Protein AF-A0A812YLJ7-F1 (afdb_monomer_lite)

Sequence (323 aa):
MSAVNSQICSRCNGQGHPAAQCPKMPFYKTCEYCKVVGHGVKACPVLQRKALEKISKQKEAEKKAASDAWSESGTSTTASSWTSRKSERAWWQPRGGGKKGKSRTAWSEWHPEHWVLSEDEEREARKLEKKLREIAALEQWVEQGKQLDSLQLQKVDRRSEIESHEVLRKVFYKTCEYCKVVGHGVKACPVLQRKALEKVSKQKEAEKKAASDAWSESGTSTTASSWTSRKSERGGRKGKSRTAWSEWHPEHWVLSEDEEREARKLEKKLREIAGLEQLVKQGKHLDSLQLQKVDRRSEIESHQVLRKVRLGYQRIALPAAPQ

Radius of gyration: 35.97 Å; chains: 1; bounding box: 108×89×90 Å

Structure (mmCIF, N/CA/C/O backbone):
data_AF-A0A812YLJ7-F1
#
_entry.id   AF-A0A812YLJ7-F1
#
loop_
_atom_site.group_PDB
_atom_site.id
_atom_site.type_symbol
_atom_site.label_atom_id
_atom_site.label_alt_id
_atom_site.label_comp_id
_atom_site.label_asym_id
_atom_site.label_entity_id
_atom_site.label_seq_id
_atom_site.pdbx_PDB_ins_code
_atom_site.Cartn_x
_atom_site.Cartn_y
_atom_site.Cartn_z
_atom_site.occupancy
_atom_site.B_iso_or_equiv
_atom_site.auth_seq_id
_atom_site.auth_comp_id
_atom_site.auth_asym_id
_atom_site.auth_atom_id
_atom_site.pdbx_PDB_model_num
ATOM 1 N N . MET A 1 1 ? 71.160 -20.153 -28.254 1.00 42.06 1 MET A N 1
ATOM 2 C CA . MET A 1 1 ? 70.290 -20.812 -27.257 1.00 42.06 1 MET A CA 1
ATOM 3 C C . MET A 1 1 ? 69.742 -19.731 -26.339 1.00 42.06 1 MET A C 1
ATOM 5 O O . MET A 1 1 ? 70.470 -19.249 -25.483 1.00 42.06 1 MET A O 1
ATOM 9 N N . SER A 1 2 ? 68.523 -19.255 -26.593 1.00 52.81 2 SER A N 1
ATOM 10 C CA . SER A 1 2 ? 67.922 -18.164 -25.817 1.00 52.81 2 SER A CA 1
ATOM 11 C C . SER A 1 2 ? 67.311 -18.731 -24.539 1.00 52.81 2 SER A C 1
ATOM 13 O O . SER A 1 2 ? 66.399 -19.551 -24.608 1.00 52.81 2 SER A O 1
ATOM 15 N N . ALA A 1 3 ? 67.836 -18.325 -23.383 1.00 52.78 3 ALA A N 1
ATOM 16 C CA . ALA A 1 3 ? 67.301 -18.695 -22.079 1.00 52.78 3 ALA A CA 1
ATOM 17 C C . ALA A 1 3 ? 65.872 -18.146 -21.943 1.00 52.78 3 ALA A C 1
ATOM 19 O O . ALA A 1 3 ? 65.665 -16.942 -21.782 1.00 52.78 3 ALA A O 1
ATOM 20 N N . VAL A 1 4 ? 64.878 -19.028 -22.048 1.00 60.50 4 VAL A N 1
ATOM 21 C CA . VAL A 1 4 ? 63.471 -18.687 -21.822 1.00 60.50 4 VAL A CA 1
ATOM 22 C C . VAL A 1 4 ? 63.298 -18.494 -20.320 1.00 60.50 4 VAL A C 1
ATOM 24 O O . VAL A 1 4 ? 63.116 -19.447 -19.564 1.00 60.50 4 VAL A O 1
ATOM 27 N N . ASN A 1 5 ? 63.439 -17.244 -19.883 1.00 69.75 5 ASN A N 1
ATOM 28 C CA . ASN A 1 5 ? 63.305 -16.840 -18.493 1.00 69.75 5 ASN A CA 1
ATOM 29 C C . ASN A 1 5 ? 61.837 -17.018 -18.073 1.00 69.75 5 ASN A C 1
ATOM 31 O O . ASN A 1 5 ? 61.001 -16.133 -18.255 1.00 69.75 5 ASN A O 1
ATOM 35 N N . SER A 1 6 ? 61.513 -18.214 -17.586 1.00 72.19 6 SER A N 1
ATOM 36 C CA . SER A 1 6 ? 60.174 -18.598 -17.146 1.00 72.19 6 SER A CA 1
ATOM 37 C C . SER A 1 6 ? 59.865 -17.908 -15.820 1.00 72.19 6 SER A C 1
ATOM 39 O O . SER A 1 6 ? 59.981 -18.504 -14.751 1.00 72.19 6 SER A O 1
ATOM 41 N N . GLN A 1 7 ? 59.506 -16.623 -15.873 1.00 84.06 7 GLN A N 1
ATOM 42 C CA . GLN A 1 7 ? 59.050 -15.903 -14.690 1.00 84.06 7 GLN A CA 1
ATOM 43 C C . GLN A 1 7 ? 57.701 -16.476 -14.243 1.00 84.06 7 GLN A C 1
ATOM 45 O O . GLN A 1 7 ? 56.662 -16.264 -14.871 1.00 84.06 7 GLN A O 1
ATOM 50 N N . ILE A 1 8 ? 57.742 -17.232 -13.150 1.00 91.75 8 ILE A N 1
ATOM 51 C CA . ILE A 1 8 ? 56.564 -17.681 -12.416 1.00 91.75 8 ILE A CA 1
ATOM 52 C C . ILE A 1 8 ? 56.084 -16.501 -11.563 1.00 91.75 8 ILE A C 1
ATOM 54 O O . ILE A 1 8 ? 56.858 -15.889 -10.826 1.00 91.75 8 ILE A O 1
ATOM 58 N N . CYS A 1 9 ? 54.799 -16.168 -11.652 1.00 90.88 9 CYS A N 1
ATOM 59 C CA . CYS A 1 9 ? 54.183 -15.143 -10.823 1.00 90.88 9 CYS A CA 1
ATOM 60 C C . CYS A 1 9 ? 54.176 -15.592 -9.357 1.00 90.88 9 CYS A C 1
ATOM 62 O O . CYS A 1 9 ? 53.451 -16.513 -8.994 1.00 90.88 9 CYS A O 1
ATOM 64 N N . SER A 1 10 ? 54.907 -14.896 -8.487 1.00 88.94 10 SER A N 1
ATOM 65 C CA . SER A 1 10 ? 54.989 -15.210 -7.051 1.00 88.94 10 SER A CA 1
ATOM 66 C C . SER A 1 10 ? 53.667 -15.081 -6.280 1.00 88.94 10 SER A C 1
ATOM 68 O O . SER A 1 10 ? 53.589 -15.510 -5.135 1.00 88.94 10 SER A O 1
ATOM 70 N N . ARG A 1 11 ? 52.622 -14.482 -6.873 1.00 87.62 11 ARG A N 1
ATOM 71 C CA . ARG A 1 11 ? 51.309 -14.324 -6.220 1.00 87.62 11 ARG A CA 1
ATOM 72 C C . ARG A 1 11 ? 50.359 -15.479 -6.513 1.00 87.62 11 ARG A C 1
ATOM 74 O O . ARG A 1 11 ? 49.631 -15.892 -5.623 1.00 87.62 11 ARG A O 1
ATOM 81 N N . CYS A 1 12 ? 50.307 -15.961 -7.752 1.00 91.75 12 CYS A N 1
ATOM 82 C CA . CYS A 1 12 ? 49.347 -16.994 -8.163 1.00 91.75 12 CYS A CA 1
ATOM 83 C C . CYS A 1 12 ? 50.004 -18.293 -8.643 1.00 91.75 12 CYS A C 1
ATOM 85 O O . CYS A 1 12 ? 49.287 -19.209 -9.040 1.00 91.75 12 CYS A O 1
ATOM 87 N N . ASN A 1 13 ? 51.338 -18.343 -8.655 1.00 91.81 13 ASN A N 1
ATOM 88 C CA . ASN A 1 13 ? 52.179 -19.398 -9.220 1.00 91.81 13 ASN A CA 1
ATOM 89 C C . ASN A 1 13 ? 51.915 -19.708 -10.709 1.00 91.81 13 ASN A C 1
ATOM 91 O O . ASN A 1 13 ? 52.377 -20.722 -11.223 1.00 91.81 13 ASN A O 1
ATOM 95 N N . GLY A 1 14 ? 51.200 -18.833 -11.424 1.00 89.56 14 GLY A N 1
ATOM 96 C CA . GLY A 1 14 ? 50.987 -18.944 -12.867 1.00 89.56 14 GLY A CA 1
ATOM 97 C C . GLY A 1 14 ? 52.218 -18.511 -13.666 1.00 89.56 14 GLY A C 1
ATOM 98 O O . GLY A 1 14 ? 52.955 -17.621 -13.246 1.00 89.56 14 GLY A O 1
ATOM 99 N N . GLN A 1 15 ? 52.433 -19.120 -14.830 1.00 92.69 15 GLN A N 1
ATOM 100 C CA . GLN A 1 15 ? 53.484 -18.725 -15.774 1.00 92.69 15 GLN A CA 1
ATOM 101 C C . GLN A 1 15 ? 52.981 -17.629 -16.733 1.00 92.69 15 GLN A C 1
ATOM 103 O O . GLN A 1 15 ? 51.775 -17.434 -16.897 1.00 92.69 15 GLN A O 1
ATOM 108 N N . GLY A 1 16 ? 53.906 -16.897 -17.362 1.00 90.19 16 GLY A N 1
ATOM 109 C CA . GLY A 1 16 ? 53.595 -15.979 -18.468 1.00 90.19 16 GLY A CA 1
ATOM 110 C C . GLY A 1 16 ? 53.234 -14.540 -18.080 1.00 90.19 16 GLY A C 1
ATOM 111 O O . GLY A 1 16 ? 52.834 -13.774 -18.949 1.00 90.19 16 GLY A O 1
ATOM 112 N N . HIS A 1 17 ? 53.371 -14.148 -16.808 1.00 89.12 17 HIS A N 1
ATOM 113 C CA . HIS A 1 17 ? 53.221 -12.752 -16.383 1.00 89.12 17 HIS A CA 1
ATOM 114 C C . HIS A 1 17 ? 54.030 -12.447 -15.108 1.00 89.12 17 HIS A C 1
ATOM 116 O O . HIS A 1 17 ? 54.140 -13.306 -14.228 1.00 89.12 17 HIS A O 1
ATOM 122 N N . PRO A 1 18 ? 54.558 -11.219 -14.947 1.00 89.56 18 PRO A N 1
ATOM 123 C CA . PRO A 1 18 ? 55.154 -10.788 -13.688 1.00 89.56 18 PRO A CA 1
ATOM 124 C C . PRO A 1 18 ? 54.069 -10.571 -12.622 1.00 89.56 18 PRO A C 1
ATOM 126 O O . PRO A 1 18 ? 52.916 -10.265 -12.934 1.00 89.56 18 PRO A O 1
ATOM 129 N N . ALA A 1 19 ? 54.439 -10.631 -11.338 1.00 86.12 19 ALA A N 1
ATOM 130 C CA . ALA A 1 19 ? 53.509 -10.412 -10.220 1.00 86.12 19 ALA A CA 1
ATOM 131 C C . ALA A 1 19 ? 52.756 -9.061 -10.283 1.00 86.12 19 ALA A C 1
ATOM 133 O O . ALA A 1 19 ? 51.645 -8.947 -9.761 1.00 86.12 19 ALA A O 1
ATOM 134 N N . ALA A 1 20 ? 53.336 -8.064 -10.965 1.00 85.00 20 ALA A N 1
ATOM 135 C CA . ALA A 1 20 ? 52.750 -6.753 -11.255 1.00 85.00 20 ALA A CA 1
ATOM 136 C C . ALA A 1 20 ? 51.522 -6.783 -12.185 1.00 85.00 20 ALA A C 1
ATOM 138 O O . ALA A 1 20 ? 50.734 -5.843 -12.181 1.00 85.00 20 ALA A O 1
ATOM 139 N N . GLN A 1 21 ? 51.338 -7.844 -12.971 1.00 86.38 21 GLN A N 1
ATOM 140 C CA . GLN A 1 21 ? 50.275 -7.952 -13.977 1.00 86.38 21 GLN A CA 1
ATOM 141 C C . GLN A 1 21 ? 49.334 -9.136 -13.711 1.00 86.38 21 GLN A C 1
ATOM 143 O O . GLN A 1 21 ? 48.620 -9.576 -14.604 1.00 86.38 21 GLN A O 1
ATOM 148 N N . CYS A 1 22 ? 49.323 -9.674 -12.486 1.00 88.12 22 CYS A N 1
ATOM 149 C CA . CYS A 1 22 ? 48.510 -10.841 -12.147 1.00 88.12 22 CYS A CA 1
ATOM 150 C C . CYS A 1 22 ? 46.999 -10.530 -12.209 1.00 88.12 22 CYS A C 1
ATOM 152 O O . CYS A 1 22 ? 46.509 -9.761 -11.377 1.00 88.12 22 CYS A O 1
ATOM 154 N N . PRO A 1 23 ? 46.228 -11.160 -13.120 1.00 84.75 23 PRO A N 1
ATOM 155 C CA . PRO A 1 23 ? 44.792 -10.903 -13.258 1.00 84.75 23 PRO A CA 1
ATOM 156 C C . PRO A 1 23 ? 43.971 -11.527 -12.120 1.00 84.75 23 PRO A C 1
ATOM 158 O O . PRO A 1 23 ? 42.858 -11.091 -11.842 1.00 84.75 23 PRO A O 1
ATOM 161 N N . LYS A 1 24 ? 44.521 -12.547 -11.445 1.00 83.00 24 LYS A N 1
ATOM 162 C CA . LYS A 1 24 ? 43.824 -13.315 -10.401 1.00 83.00 24 LYS A CA 1
ATOM 163 C C . LYS A 1 24 ? 43.829 -12.618 -9.039 1.00 83.00 24 LYS A C 1
ATOM 165 O O . LYS A 1 24 ? 42.999 -12.930 -8.193 1.00 83.00 24 LYS A O 1
ATOM 170 N N . MET A 1 25 ? 44.752 -11.680 -8.819 1.00 74.25 25 MET A N 1
ATOM 171 C CA . MET A 1 25 ? 44.830 -10.902 -7.586 1.00 74.25 25 MET A CA 1
ATOM 172 C C . MET A 1 25 ? 45.139 -9.437 -7.895 1.00 74.25 25 MET A C 1
ATOM 174 O O . MET A 1 25 ? 46.319 -9.067 -7.950 1.00 74.25 25 MET A O 1
ATOM 178 N N . PRO A 1 26 ? 44.113 -8.577 -8.052 1.00 72.62 26 PRO A N 1
ATOM 179 C CA . PRO A 1 26 ? 44.349 -7.144 -8.128 1.00 72.62 26 PRO A CA 1
ATOM 180 C C . PRO A 1 26 ? 45.149 -6.690 -6.900 1.00 72.62 26 PRO A C 1
ATOM 182 O O . PRO A 1 26 ? 45.070 -7.267 -5.811 1.00 72.62 26 PRO A O 1
ATOM 185 N N . PHE A 1 27 ? 45.994 -5.678 -7.072 1.00 77.00 27 PHE A N 1
ATOM 186 C CA . PHE A 1 27 ? 46.671 -5.059 -5.938 1.00 77.00 27 PHE A CA 1
ATOM 187 C C . PHE A 1 27 ? 45.609 -4.489 -5.001 1.00 77.00 27 PHE A C 1
ATOM 189 O O . PHE A 1 27 ? 44.930 -3.523 -5.352 1.00 77.00 27 PHE A O 1
ATOM 196 N N . TYR A 1 28 ? 45.457 -5.097 -3.823 1.00 78.94 28 TYR A N 1
ATOM 197 C CA . TYR A 1 28 ? 44.658 -4.535 -2.744 1.00 78.94 28 TYR A CA 1
ATOM 198 C C . TYR A 1 28 ? 45.358 -3.263 -2.272 1.00 78.94 28 TYR A C 1
ATOM 200 O O . TYR A 1 28 ? 46.205 -3.289 -1.385 1.00 78.94 28 TYR A O 1
ATOM 208 N N . LYS A 1 29 ? 45.047 -2.140 -2.919 1.00 85.12 29 LYS A N 1
ATOM 209 C CA . LYS A 1 29 ? 45.447 -0.828 -2.423 1.00 85.12 29 LYS A CA 1
ATOM 210 C C . LYS A 1 29 ? 44.685 -0.584 -1.123 1.00 85.12 29 LYS A C 1
ATOM 212 O O . LYS A 1 29 ? 43.479 -0.835 -1.047 1.00 85.12 29 LYS A O 1
ATOM 217 N N . THR A 1 30 ? 45.393 -0.134 -0.097 1.00 93.44 30 THR A N 1
ATOM 218 C CA . THR A 1 30 ? 44.766 0.422 1.099 1.00 93.44 30 THR A CA 1
ATOM 219 C C . THR A 1 30 ? 44.106 1.741 0.719 1.00 93.44 30 THR A C 1
ATOM 221 O O . THR A 1 30 ? 44.665 2.545 -0.029 1.00 93.44 30 THR A O 1
ATOM 224 N N . CYS A 1 31 ? 42.886 1.971 1.197 1.00 94.69 31 CYS A N 1
ATOM 225 C CA . CYS A 1 31 ? 42.251 3.266 1.017 1.00 94.69 31 CYS A CA 1
ATOM 226 C C . CYS A 1 31 ? 43.010 4.327 1.829 1.00 94.69 31 CYS A C 1
ATOM 228 O O . CYS A 1 31 ? 43.110 4.197 3.045 1.00 94.69 31 CYS A O 1
ATOM 230 N N . GLU A 1 32 ? 43.479 5.408 1.203 1.00 95.50 32 GLU A N 1
ATOM 231 C CA . GLU A 1 32 ? 44.176 6.505 1.905 1.00 95.50 32 GLU A CA 1
ATOM 232 C C . GLU A 1 32 ? 43.309 7.171 2.988 1.00 95.50 32 GLU A C 1
ATOM 234 O O . GLU A 1 32 ? 43.826 7.706 3.964 1.00 95.50 32 GLU A O 1
ATOM 239 N N . TYR A 1 33 ? 41.981 7.110 2.839 1.00 95.62 33 TYR A N 1
ATOM 240 C CA . TYR A 1 33 ? 41.044 7.785 3.732 1.00 95.62 33 TYR A CA 1
ATOM 241 C C . TYR A 1 33 ? 40.696 6.968 4.981 1.00 95.62 33 TYR A C 1
ATOM 243 O O . TYR A 1 33 ? 40.765 7.476 6.097 1.00 95.62 33 TYR A O 1
ATOM 251 N N . CYS A 1 34 ? 40.298 5.703 4.810 1.00 95.62 34 CYS A N 1
ATOM 252 C CA . CYS A 1 34 ? 39.871 4.852 5.926 1.00 95.62 34 CYS A CA 1
ATOM 253 C C . CYS A 1 34 ? 40.887 3.767 6.301 1.00 95.62 34 CYS A C 1
ATOM 255 O O . CYS A 1 34 ? 40.643 3.024 7.244 1.00 95.62 34 CYS A O 1
ATOM 257 N N . LYS A 1 35 ? 42.002 3.655 5.565 1.00 95.44 35 LYS A N 1
ATOM 258 C CA . LYS A 1 35 ? 43.094 2.684 5.767 1.00 95.44 35 LYS A CA 1
ATOM 259 C C . LYS A 1 35 ? 42.693 1.204 5.664 1.00 95.44 35 LYS A C 1
ATOM 261 O O . LYS A 1 35 ? 43.504 0.331 5.950 1.00 95.44 35 LYS A O 1
ATOM 266 N N . VAL A 1 36 ? 41.478 0.905 5.200 1.00 94.62 36 VAL A N 1
ATOM 267 C CA . VAL A 1 36 ? 40.989 -0.467 4.982 1.00 94.62 36 VAL A CA 1
ATOM 268 C C . VAL A 1 36 ? 41.388 -0.942 3.581 1.00 94.62 36 VAL A C 1
ATOM 270 O O . VAL A 1 36 ? 41.335 -0.174 2.617 1.00 94.62 36 VAL A O 1
ATOM 273 N N . VAL A 1 37 ? 41.800 -2.205 3.466 1.00 92.62 37 VAL A N 1
ATOM 274 C CA . VAL A 1 37 ? 42.102 -2.863 2.185 1.00 92.62 37 VAL A CA 1
ATOM 275 C C . VAL A 1 37 ? 40.818 -3.232 1.436 1.00 92.62 37 VAL A C 1
ATOM 277 O O . VAL A 1 37 ? 39.805 -3.556 2.048 1.00 92.62 37 VAL A O 1
ATOM 280 N N . GLY A 1 38 ? 40.852 -3.206 0.101 1.00 89.56 38 GLY A N 1
ATOM 281 C CA . GLY A 1 38 ? 39.753 -3.719 -0.735 1.00 89.56 38 GLY A CA 1
ATOM 282 C C . GLY A 1 38 ? 38.965 -2.674 -1.523 1.00 89.56 38 GLY A C 1
ATOM 283 O O . GLY A 1 38 ? 38.110 -3.049 -2.318 1.00 89.56 38 GLY A O 1
ATOM 284 N N . HIS A 1 39 ? 39.260 -1.380 -1.373 1.00 91.06 39 HIS A N 1
ATOM 285 C CA . HIS A 1 39 ? 38.669 -0.331 -2.208 1.00 91.06 39 HIS A CA 1
ATOM 286 C C . HIS A 1 39 ? 39.616 0.863 -2.395 1.00 91.06 39 HIS A C 1
ATOM 288 O O . HIS A 1 39 ? 40.445 1.168 -1.540 1.00 91.06 39 HIS A O 1
ATOM 294 N N . GLY A 1 40 ? 39.478 1.567 -3.522 1.00 92.00 40 GLY A N 1
ATOM 295 C CA . GLY A 1 40 ? 40.181 2.830 -3.770 1.00 92.00 40 GLY A CA 1
ATOM 296 C C . GLY A 1 40 ? 39.474 4.032 -3.133 1.00 92.00 40 GLY A C 1
ATOM 297 O O . GLY A 1 40 ? 38.306 3.947 -2.761 1.00 92.00 40 GLY A O 1
ATOM 298 N N . VAL A 1 41 ? 40.148 5.186 -3.070 1.00 94.25 41 VAL A N 1
ATOM 299 C CA . VAL A 1 41 ? 39.627 6.428 -2.450 1.00 94.25 41 VAL A CA 1
ATOM 300 C C . VAL A 1 41 ? 38.239 6.826 -2.983 1.00 94.25 41 VAL A C 1
ATOM 302 O O . VAL A 1 41 ? 37.362 7.184 -2.201 1.00 94.25 41 VAL A O 1
ATOM 305 N N . LYS A 1 42 ? 37.990 6.674 -4.294 1.00 92.25 42 LYS A N 1
ATOM 306 C CA . LYS A 1 42 ? 36.691 6.981 -4.932 1.00 92.25 42 LYS A CA 1
ATOM 307 C C . LYS A 1 42 ? 35.532 6.089 -4.459 1.00 92.25 42 LYS A C 1
ATOM 309 O O . LYS A 1 42 ? 34.383 6.518 -4.476 1.00 92.25 42 LYS A O 1
ATOM 314 N N . ALA A 1 43 ? 35.832 4.862 -4.038 1.00 92.69 43 ALA A N 1
ATOM 315 C CA . ALA A 1 43 ? 34.856 3.887 -3.555 1.00 92.69 43 ALA A CA 1
ATOM 316 C C . ALA A 1 43 ? 34.844 3.789 -2.018 1.00 92.69 43 ALA A C 1
ATOM 318 O O . ALA A 1 43 ? 34.316 2.828 -1.467 1.00 92.69 43 ALA A O 1
ATOM 319 N N . CYS A 1 44 ? 35.441 4.760 -1.312 1.00 96.06 44 CYS A N 1
ATOM 320 C CA . CYS A 1 44 ? 35.478 4.745 0.144 1.00 96.06 44 CYS A CA 1
ATOM 321 C C . CYS A 1 44 ? 34.093 5.043 0.741 1.00 96.06 44 CYS A C 1
ATOM 323 O O . CYS A 1 44 ? 33.597 6.163 0.579 1.00 96.06 44 CYS A O 1
ATOM 325 N N . PRO A 1 45 ? 33.485 4.113 1.502 1.00 95.25 45 PRO A N 1
ATOM 326 C CA . PRO A 1 45 ? 32.148 4.308 2.065 1.00 95.25 45 PRO A CA 1
ATOM 327 C C . PRO A 1 45 ? 32.110 5.435 3.107 1.00 95.25 45 PRO A C 1
ATOM 329 O O . PRO A 1 45 ? 31.086 6.087 3.302 1.00 95.25 45 PRO A O 1
ATOM 332 N N . VAL A 1 46 ? 33.233 5.706 3.780 1.00 96.00 46 VAL A N 1
ATOM 333 C CA . VAL A 1 46 ? 33.344 6.830 4.723 1.00 96.00 46 VAL A CA 1
ATOM 334 C C . VAL A 1 46 ? 33.329 8.163 3.972 1.00 96.00 46 VAL A C 1
ATOM 336 O O . VAL A 1 46 ? 32.621 9.087 4.372 1.00 96.00 46 VAL A O 1
ATOM 339 N N . LEU A 1 47 ? 34.066 8.255 2.861 1.00 96.75 47 LEU A N 1
ATOM 340 C CA . LEU A 1 47 ? 34.106 9.460 2.035 1.00 96.75 47 LEU A CA 1
ATOM 341 C C . LEU A 1 47 ? 32.752 9.711 1.352 1.00 96.75 47 LEU A C 1
ATOM 343 O O . LEU A 1 47 ? 32.283 10.847 1.329 1.00 96.75 47 LEU A O 1
ATOM 347 N N . GLN A 1 48 ? 32.088 8.653 0.875 1.00 96.06 48 GLN A N 1
ATOM 348 C CA . GLN A 1 48 ? 30.747 8.734 0.289 1.00 96.06 48 GLN A CA 1
ATOM 349 C C . GLN A 1 48 ? 29.705 9.241 1.292 1.00 96.06 48 GLN A C 1
ATOM 351 O O . GLN A 1 48 ? 28.948 10.152 0.962 1.00 96.06 48 GLN A O 1
ATOM 356 N N . ARG A 1 49 ? 29.702 8.739 2.537 1.00 95.06 49 ARG A N 1
ATOM 357 C CA . ARG A 1 49 ? 28.806 9.250 3.591 1.00 95.06 49 ARG A CA 1
ATOM 358 C C . ARG A 1 49 ? 29.023 10.739 3.864 1.00 95.06 49 ARG A C 1
ATOM 360 O O . ARG A 1 49 ? 28.055 11.490 3.898 1.00 95.06 49 ARG A O 1
ATOM 367 N N . LYS A 1 50 ? 30.280 11.186 3.966 1.00 96.25 50 LYS A N 1
ATOM 368 C CA . LYS A 1 50 ? 30.604 12.612 4.162 1.00 96.25 50 LYS A CA 1
ATOM 369 C C . LYS A 1 50 ? 30.192 13.486 2.976 1.00 96.25 50 LYS A C 1
ATOM 371 O O . LYS A 1 50 ? 29.751 14.614 3.176 1.00 96.25 50 LYS A O 1
ATOM 376 N N . ALA A 1 51 ? 30.330 12.993 1.746 1.00 95.56 51 ALA A N 1
ATOM 377 C CA . ALA A 1 51 ? 29.875 13.713 0.559 1.00 95.56 51 ALA A CA 1
ATOM 378 C C . ALA A 1 51 ? 28.343 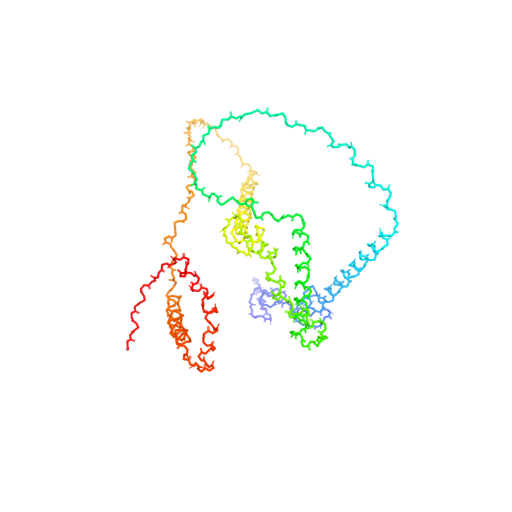13.859 0.541 1.00 95.56 51 ALA A C 1
ATOM 380 O O . ALA A 1 51 ? 27.837 14.952 0.298 1.00 95.56 51 ALA A O 1
ATOM 381 N N . LEU A 1 52 ? 27.610 12.790 0.868 1.00 93.94 52 LEU A N 1
ATOM 382 C CA . LEU A 1 52 ? 26.148 12.823 0.970 1.00 93.94 52 LEU A CA 1
ATOM 383 C C . LEU A 1 52 ? 25.666 13.768 2.077 1.00 93.94 52 LEU A C 1
ATOM 385 O O . LEU A 1 52 ? 24.724 14.521 1.850 1.00 93.94 52 LEU A O 1
ATOM 389 N N . GLU A 1 53 ? 26.340 13.792 3.228 1.00 96.56 53 GLU A N 1
ATOM 390 C CA . GLU A 1 53 ? 26.027 14.714 4.328 1.00 96.56 53 GLU A CA 1
ATOM 391 C C . GLU A 1 53 ? 26.237 16.187 3.932 1.00 96.56 53 GLU A C 1
ATOM 393 O O . GLU A 1 53 ? 25.450 17.062 4.291 1.00 96.56 53 GLU A O 1
ATOM 398 N N . LYS A 1 54 ? 27.276 16.486 3.139 1.00 97.06 54 LYS A N 1
ATOM 399 C CA . LYS A 1 54 ? 27.474 17.837 2.587 1.00 97.06 54 LYS A CA 1
ATOM 400 C C . LYS A 1 54 ? 26.346 18.225 1.632 1.00 97.06 54 LYS A C 1
ATOM 402 O O . LYS A 1 54 ? 25.843 19.341 1.718 1.00 97.06 54 LYS A O 1
ATOM 407 N N . ILE A 1 55 ? 25.918 17.302 0.769 1.00 95.06 55 ILE A N 1
ATOM 408 C CA . ILE A 1 55 ? 24.803 17.530 -0.161 1.00 95.06 55 ILE A CA 1
ATOM 409 C C . ILE A 1 55 ? 23.486 17.734 0.604 1.00 95.06 55 ILE A C 1
ATOM 411 O O . ILE A 1 55 ? 22.708 18.615 0.243 1.00 95.06 55 ILE A O 1
ATOM 415 N N . SER A 1 56 ? 23.220 16.961 1.665 1.00 94.81 56 SER A N 1
ATOM 416 C CA . SER A 1 56 ? 22.001 17.131 2.467 1.00 94.81 56 SER A CA 1
ATOM 417 C C . SER A 1 56 ? 21.988 18.473 3.197 1.00 94.81 56 SER A C 1
ATOM 419 O O . SER A 1 56 ? 20.982 19.174 3.129 1.00 94.81 56 SER A O 1
ATOM 421 N N . LYS A 1 57 ? 23.116 18.876 3.798 1.00 96.94 57 LYS A N 1
ATOM 422 C CA . LYS A 1 57 ? 23.266 20.189 4.449 1.00 96.94 57 LYS A CA 1
ATOM 423 C C . LYS A 1 57 ? 23.087 21.348 3.466 1.00 96.94 57 LYS A C 1
ATOM 425 O O . LYS A 1 57 ? 22.421 22.322 3.797 1.00 96.94 57 LYS A O 1
ATOM 430 N N . GLN A 1 58 ? 23.621 21.236 2.248 1.00 95.94 58 GLN A N 1
ATOM 431 C CA . GLN A 1 58 ? 23.414 22.247 1.203 1.00 95.94 58 GLN A CA 1
ATOM 432 C C . GLN A 1 58 ? 21.944 22.358 0.789 1.00 95.94 58 GLN A C 1
ATOM 434 O O . GLN A 1 58 ? 21.419 23.464 0.732 1.00 95.94 58 GLN A O 1
ATOM 439 N N . LYS A 1 59 ? 21.253 21.233 0.568 1.00 95.69 59 LYS A N 1
ATOM 440 C CA . LYS A 1 59 ? 19.821 21.239 0.222 1.00 95.69 59 LYS A CA 1
ATOM 441 C C . LYS A 1 59 ? 18.945 21.805 1.337 1.00 95.69 59 LYS A C 1
ATOM 443 O O . LYS A 1 59 ? 17.924 22.424 1.058 1.00 95.69 59 LYS A O 1
ATOM 448 N N . GLU A 1 60 ? 19.301 21.563 2.594 1.00 94.38 60 GLU A N 1
ATOM 449 C CA . GLU A 1 60 ? 18.586 22.124 3.740 1.00 94.38 60 GLU A CA 1
ATOM 450 C C . GLU A 1 60 ? 18.804 23.638 3.850 1.00 94.38 60 GLU A C 1
ATOM 452 O O . GLU A 1 60 ? 17.836 24.380 4.008 1.00 94.38 60 GLU A O 1
ATOM 457 N N . ALA A 1 61 ? 20.042 24.103 3.662 1.00 95.88 61 ALA A N 1
ATOM 458 C CA . ALA A 1 61 ? 20.356 25.528 3.602 1.00 95.88 61 ALA A CA 1
ATOM 459 C C . ALA A 1 61 ? 19.641 26.230 2.433 1.00 95.88 61 ALA A C 1
ATOM 461 O O . ALA A 1 61 ? 19.101 27.314 2.618 1.00 95.88 61 ALA A O 1
ATOM 462 N N . GLU A 1 62 ? 19.569 25.597 1.259 1.00 95.12 62 GLU A N 1
ATOM 463 C CA . GLU A 1 62 ? 18.849 26.118 0.090 1.00 95.12 62 GLU A CA 1
ATOM 464 C C . GLU A 1 62 ? 17.336 26.200 0.339 1.00 95.12 62 GLU A C 1
ATOM 466 O O . GLU A 1 62 ? 16.714 27.218 0.048 1.00 95.12 62 GLU A O 1
ATOM 471 N N . LYS A 1 63 ? 16.735 25.167 0.947 1.00 94.31 63 LYS A N 1
ATOM 472 C CA . LYS A 1 63 ? 15.318 25.198 1.348 1.00 94.31 63 LYS A CA 1
ATOM 473 C C . LYS A 1 63 ? 15.033 26.293 2.371 1.00 94.31 63 LYS A C 1
ATOM 475 O O . LYS A 1 63 ? 14.000 26.950 2.271 1.00 94.31 63 LYS A O 1
ATOM 480 N N . LYS A 1 64 ? 15.932 26.482 3.340 1.00 94.56 64 LYS A N 1
ATOM 481 C CA . LYS A 1 64 ? 15.815 27.550 4.334 1.00 94.56 64 LYS A CA 1
ATOM 482 C C . LYS A 1 64 ? 15.904 28.924 3.665 1.00 94.56 64 LYS A C 1
ATOM 484 O O . LYS A 1 64 ? 14.995 29.723 3.835 1.00 94.56 64 LYS A O 1
ATOM 489 N N . ALA A 1 65 ? 16.901 29.138 2.807 1.00 92.75 65 ALA A N 1
ATOM 490 C CA . ALA A 1 65 ? 17.048 30.375 2.040 1.00 92.75 65 ALA A CA 1
ATOM 491 C C . ALA A 1 65 ? 15.829 30.661 1.141 1.00 92.75 65 ALA A C 1
ATOM 493 O O . ALA A 1 65 ? 15.380 31.800 1.059 1.00 92.75 65 ALA A O 1
ATOM 494 N N . ALA A 1 66 ? 15.246 29.637 0.508 1.00 88.94 66 ALA A N 1
ATOM 495 C CA . ALA A 1 66 ? 14.026 29.784 -0.287 1.00 88.94 66 ALA A CA 1
ATOM 496 C C . ALA A 1 66 ? 12.801 30.164 0.567 1.00 88.94 66 ALA A C 1
ATOM 498 O O . ALA A 1 66 ? 11.958 30.943 0.124 1.00 88.94 66 ALA A O 1
ATOM 499 N N . SER A 1 67 ? 12.703 29.634 1.791 1.00 86.75 67 SER A N 1
ATOM 500 C CA . SER A 1 67 ? 11.644 29.988 2.744 1.00 86.75 67 SER A CA 1
ATOM 501 C C . SER A 1 67 ? 11.790 31.423 3.261 1.00 86.75 67 SER A C 1
ATOM 503 O O . SER A 1 67 ? 10.793 32.143 3.369 1.00 86.75 67 SER A O 1
ATOM 505 N N . ASP A 1 68 ? 13.019 31.848 3.553 1.00 86.75 68 ASP A N 1
ATOM 506 C CA . ASP A 1 68 ? 13.313 33.204 4.022 1.00 86.75 68 ASP A CA 1
ATOM 507 C C . ASP A 1 68 ? 13.033 34.229 2.901 1.00 86.75 68 ASP A C 1
ATOM 509 O O . ASP A 1 68 ? 12.320 35.208 3.121 1.00 86.75 68 ASP A O 1
ATOM 513 N N . ALA A 1 69 ? 13.441 33.936 1.658 1.00 83.88 69 ALA A N 1
ATOM 514 C CA . ALA A 1 69 ? 13.167 34.784 0.492 1.00 83.88 69 ALA A CA 1
ATOM 515 C C . ALA A 1 69 ? 11.662 34.954 0.191 1.00 83.88 69 ALA A C 1
ATOM 517 O O . ALA A 1 69 ? 11.222 36.035 -0.212 1.00 83.88 69 ALA A O 1
ATOM 518 N N . TRP A 1 70 ? 10.849 33.910 0.401 1.00 79.00 70 TRP A N 1
ATOM 519 C CA . TRP A 1 70 ? 9.388 34.002 0.263 1.00 79.00 70 TRP A CA 1
ATOM 520 C C . TRP A 1 70 ? 8.755 34.880 1.352 1.00 79.00 70 TRP A C 1
ATOM 522 O O . TRP A 1 70 ? 7.754 35.553 1.112 1.00 79.00 70 TRP A O 1
ATOM 532 N N . SER A 1 71 ? 9.334 34.888 2.554 1.00 73.69 71 SER A N 1
ATOM 533 C CA . SER A 1 71 ? 8.799 35.647 3.689 1.00 73.69 71 SER A CA 1
ATOM 534 C C . SER A 1 71 ? 9.034 37.154 3.540 1.00 73.69 71 SER A C 1
ATOM 536 O O . SER A 1 71 ? 8.174 37.945 3.922 1.00 73.69 71 SER A O 1
ATOM 538 N N . GLU A 1 72 ? 10.142 37.562 2.914 1.00 68.00 72 GLU A N 1
ATOM 539 C CA . GLU A 1 72 ? 10.453 38.979 2.664 1.00 68.00 72 GLU A CA 1
ATOM 540 C C . GLU A 1 72 ? 9.685 39.580 1.475 1.00 68.00 72 GLU A C 1
ATOM 542 O O . GLU A 1 72 ? 9.432 40.783 1.440 1.00 68.00 72 GLU A O 1
ATOM 547 N N . SER A 1 73 ? 9.240 38.758 0.521 1.00 63.97 73 SER A N 1
ATOM 548 C CA . SER A 1 73 ? 8.496 39.220 -0.663 1.00 63.97 73 SER A CA 1
ATOM 549 C C . SER A 1 73 ? 6.969 39.289 -0.465 1.00 63.97 73 SER A C 1
ATOM 551 O O . SER A 1 73 ? 6.245 39.692 -1.374 1.00 63.97 73 SER A O 1
ATOM 553 N N . GLY A 1 74 ? 6.459 38.944 0.726 1.00 53.62 74 GLY A N 1
ATOM 554 C CA . GLY A 1 74 ? 5.022 38.824 1.008 1.00 53.62 74 GLY A CA 1
ATOM 555 C C . GLY A 1 74 ? 4.313 40.034 1.635 1.00 53.62 74 GLY A C 1
ATOM 556 O O . GLY A 1 74 ? 3.095 39.976 1.790 1.00 53.62 74 GLY A O 1
ATOM 557 N N . TH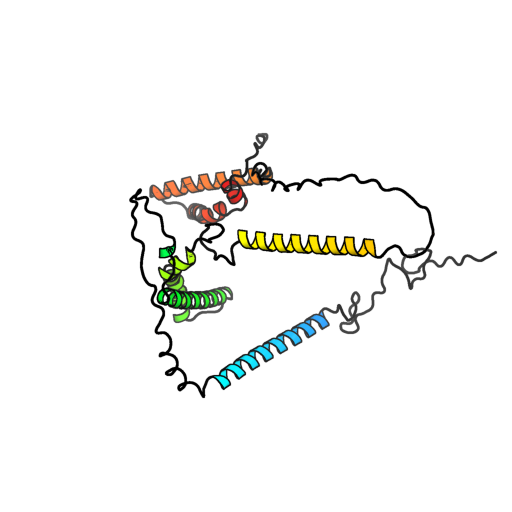R A 1 75 ? 5.006 41.114 2.021 1.00 53.28 75 THR A N 1
ATOM 558 C CA . THR A 1 75 ? 4.403 42.164 2.881 1.00 53.28 75 THR A CA 1
ATOM 559 C C . THR A 1 75 ? 4.343 43.577 2.313 1.00 53.28 75 THR A C 1
ATOM 561 O O . THR A 1 75 ? 3.789 44.456 2.970 1.00 53.28 75 THR A O 1
ATOM 564 N N . SER A 1 76 ? 4.787 43.846 1.086 1.00 54.06 76 SER A N 1
ATOM 565 C CA . SER A 1 76 ? 4.557 45.175 0.508 1.00 54.06 76 SER A CA 1
ATOM 566 C C . SER A 1 76 ? 4.397 45.140 -1.004 1.00 54.06 76 SER A C 1
ATOM 568 O O . SER A 1 76 ? 5.204 44.566 -1.721 1.00 54.06 76 SER A O 1
ATOM 570 N N . THR A 1 77 ? 3.375 45.845 -1.491 1.00 52.16 77 THR A N 1
ATOM 571 C CA . THR A 1 77 ? 3.181 46.215 -2.906 1.00 52.16 77 THR A CA 1
ATOM 572 C C . THR A 1 77 ? 2.400 45.232 -3.787 1.00 52.16 77 THR A C 1
ATOM 574 O O . THR A 1 77 ? 2.924 44.785 -4.797 1.00 52.16 77 THR A O 1
ATOM 577 N N . THR A 1 78 ? 1.116 44.949 -3.506 1.00 49.06 78 THR A N 1
ATOM 578 C CA . THR A 1 78 ? 0.104 44.767 -4.592 1.00 49.06 78 THR A CA 1
ATOM 579 C C . THR A 1 78 ? -1.373 44.760 -4.148 1.00 49.06 78 THR A C 1
ATOM 581 O O . THR A 1 78 ? -2.203 44.078 -4.738 1.00 49.06 78 THR A O 1
ATOM 584 N N . ALA A 1 79 ? -1.778 45.571 -3.164 1.00 48.47 79 ALA A N 1
ATOM 585 C CA . ALA A 1 79 ? -3.216 45.772 -2.903 1.00 48.47 79 ALA A CA 1
ATOM 586 C C . ALA A 1 79 ? -3.909 46.703 -3.933 1.00 48.47 79 ALA A C 1
ATOM 588 O O . ALA A 1 79 ? -5.133 46.775 -3.962 1.00 48.47 79 ALA A O 1
ATOM 589 N N . SER A 1 80 ? -3.161 47.378 -4.820 1.00 50.25 80 SER A N 1
ATOM 590 C CA . SER A 1 80 ? -3.699 48.482 -5.642 1.00 50.25 80 SER A CA 1
ATOM 591 C C . SER A 1 80 ? -3.856 48.201 -7.147 1.00 50.25 80 SER A C 1
ATOM 593 O O . SER A 1 80 ? -4.165 49.123 -7.891 1.00 50.25 80 SER A O 1
ATOM 595 N N . SER A 1 81 ? -3.659 46.967 -7.636 1.00 46.50 81 SER A N 1
ATOM 596 C CA . SER A 1 81 ? -3.633 46.686 -9.094 1.00 46.50 81 SER A CA 1
ATOM 597 C C . SER A 1 81 ? -4.692 45.690 -9.600 1.00 46.50 81 SER A C 1
ATOM 599 O O . SER A 1 81 ? -4.659 45.312 -10.773 1.00 46.50 81 SER A O 1
ATOM 601 N N . TRP A 1 82 ? -5.633 45.242 -8.765 1.00 48.38 82 TRP A N 1
ATOM 602 C CA . TRP A 1 82 ? -6.625 44.224 -9.164 1.00 48.38 82 TRP A CA 1
ATOM 603 C C . TRP A 1 82 ? -8.017 44.762 -9.528 1.00 48.38 82 TRP A C 1
ATOM 605 O O . TRP A 1 82 ? -8.846 44.005 -10.029 1.00 48.38 82 TRP A O 1
ATOM 615 N N . THR A 1 83 ? -8.283 46.062 -9.373 1.00 51.12 83 THR A N 1
ATOM 616 C CA . THR A 1 83 ? -9.590 46.651 -9.723 1.00 51.12 83 THR A CA 1
ATOM 617 C C . THR A 1 83 ? -9.708 47.144 -11.173 1.00 51.12 83 THR A C 1
ATOM 619 O O . THR A 1 83 ? -10.829 47.338 -11.634 1.00 51.12 83 THR A O 1
ATOM 622 N N . SER A 1 84 ? -8.618 47.244 -11.949 1.00 48.09 84 SER A N 1
ATOM 623 C CA . SER A 1 84 ? -8.659 47.791 -13.328 1.00 48.09 84 SER A CA 1
ATOM 624 C C . SER A 1 84 ? -8.793 46.773 -14.470 1.00 48.09 84 SER A C 1
ATOM 626 O O . SER A 1 84 ? -8.788 47.170 -15.628 1.00 48.09 84 SER A O 1
ATOM 628 N N . ARG A 1 85 ? -8.933 45.464 -14.207 1.00 49.09 85 ARG A N 1
ATOM 629 C CA . ARG A 1 85 ? -9.000 44.434 -15.275 1.00 49.09 85 ARG A CA 1
ATOM 630 C C . ARG A 1 85 ? -10.357 43.743 -15.443 1.00 49.09 85 ARG A C 1
ATOM 632 O O . ARG A 1 85 ? -10.428 42.666 -16.029 1.00 49.09 85 ARG A O 1
ATOM 639 N N . LYS A 1 86 ? -11.440 44.351 -14.944 1.00 48.16 86 LYS A N 1
ATOM 640 C CA . LYS A 1 86 ? -12.801 43.782 -15.008 1.00 48.16 86 LYS A CA 1
ATOM 641 C C . LYS A 1 86 ? -13.720 44.395 -16.080 1.00 48.16 86 LYS A C 1
ATOM 643 O O . LYS A 1 86 ? -14.866 43.971 -16.164 1.00 48.16 86 LYS A O 1
ATOM 648 N N . SER A 1 87 ? -13.249 45.328 -16.916 1.00 50.47 87 SER A N 1
ATOM 649 C CA . SER A 1 87 ? -14.092 46.037 -17.903 1.00 50.47 87 SER A CA 1
ATOM 650 C C . SER A 1 87 ? -13.956 45.599 -19.375 1.00 50.47 87 SER A C 1
ATOM 652 O O . SER A 1 87 ? -14.739 46.065 -20.193 1.00 50.47 87 SER A O 1
ATOM 654 N N . GLU A 1 88 ? -13.065 44.668 -19.744 1.00 45.53 88 GLU A N 1
ATOM 655 C CA . GLU A 1 88 ? -12.815 44.307 -21.165 1.00 45.53 88 GLU A CA 1
ATOM 656 C C . GLU A 1 88 ? -13.205 42.866 -21.558 1.00 45.53 88 GLU A C 1
ATOM 658 O O . GLU A 1 88 ? -12.578 42.240 -22.411 1.00 45.53 88 GLU A O 1
ATOM 663 N N . ARG A 1 89 ? -14.256 42.296 -20.955 1.00 47.06 89 ARG A N 1
ATOM 664 C CA . ARG A 1 89 ? -14.801 40.987 -21.388 1.00 47.06 89 ARG A CA 1
ATOM 665 C C . ARG A 1 89 ? -16.307 40.980 -21.656 1.00 47.06 89 ARG A C 1
ATOM 667 O O . ARG A 1 89 ? -16.962 39.952 -21.522 1.00 47.06 89 ARG A O 1
ATOM 674 N N . ALA A 1 90 ? -16.846 42.121 -22.072 1.00 48.97 90 ALA A N 1
ATOM 675 C CA . ALA A 1 90 ? -18.088 42.165 -22.841 1.00 48.97 90 ALA A CA 1
ATOM 676 C C . ALA A 1 90 ? -17.752 41.942 -24.330 1.00 48.97 90 ALA A C 1
ATOM 678 O O . ALA A 1 90 ? -16.661 42.307 -24.749 1.00 48.97 90 ALA A O 1
ATOM 679 N N . TRP A 1 91 ? -18.681 41.386 -25.114 1.00 43.00 91 TRP A N 1
ATOM 680 C CA . TRP A 1 91 ? -18.593 41.114 -26.566 1.00 43.00 91 TRP A CA 1
ATOM 681 C C . TRP A 1 91 ? -18.034 39.753 -27.008 1.00 43.00 91 TRP A C 1
ATOM 683 O O . TRP A 1 91 ? -17.125 39.687 -27.821 1.00 43.00 91 TRP A O 1
ATOM 693 N N . TRP A 1 92 ? -18.680 38.661 -26.589 1.00 42.16 92 TRP A N 1
ATOM 694 C CA . TRP A 1 92 ? -18.915 37.522 -27.490 1.00 42.16 92 TRP A CA 1
ATOM 695 C C . TRP A 1 92 ? -20.353 37.026 -27.299 1.00 42.16 92 TRP A C 1
ATOM 697 O O . TRP A 1 92 ? -20.668 36.345 -26.328 1.00 42.16 92 TRP A O 1
ATOM 707 N N . GLN A 1 93 ? -21.239 37.412 -28.220 1.00 48.12 93 GLN A N 1
ATOM 708 C CA . GLN A 1 93 ? -22.568 36.819 -28.383 1.00 48.12 93 GLN A CA 1
ATOM 709 C C . GLN A 1 93 ? -22.472 35.655 -29.382 1.00 48.12 93 GLN A C 1
ATOM 711 O O . GLN A 1 93 ? -22.089 35.891 -30.530 1.00 48.12 93 GLN A O 1
ATOM 716 N N . PRO A 1 94 ? -22.878 34.424 -29.034 1.00 45.94 94 PRO A N 1
ATOM 717 C CA . PRO A 1 94 ? -23.234 33.434 -30.035 1.00 45.94 94 PRO A CA 1
ATOM 718 C C . PRO A 1 94 ? -24.662 33.702 -30.524 1.00 45.94 94 PRO A C 1
ATOM 720 O O . PRO A 1 94 ? -25.642 33.535 -29.796 1.00 45.94 94 PRO A O 1
ATOM 723 N N . ARG A 1 95 ? -24.766 34.127 -31.787 1.00 44.75 95 ARG A N 1
ATOM 724 C CA . ARG A 1 95 ? -26.014 34.118 -32.557 1.00 44.75 95 ARG A CA 1
ATOM 725 C C . ARG A 1 95 ? -26.554 32.691 -32.641 1.00 44.75 95 ARG A C 1
ATOM 727 O O . ARG A 1 95 ? -25.826 31.763 -32.981 1.00 44.75 95 ARG A O 1
ATOM 734 N N . GLY A 1 96 ? -27.842 32.551 -32.343 1.00 47.00 96 GLY A N 1
ATOM 735 C CA . GLY A 1 96 ? -28.562 31.290 -32.420 1.00 47.00 96 GLY A CA 1
ATOM 736 C C . GLY A 1 96 ? -28.874 30.825 -33.842 1.00 47.00 96 GLY A C 1
ATOM 737 O O . GLY A 1 96 ? -28.730 31.560 -34.817 1.00 47.00 96 GLY A O 1
ATOM 738 N N . GLY A 1 97 ? -29.387 29.598 -33.917 1.00 45.25 97 GLY A N 1
ATOM 739 C CA . GLY A 1 97 ? -30.097 29.078 -35.081 1.00 45.25 97 GLY A CA 1
ATOM 740 C C . GLY A 1 97 ? -29.942 27.569 -35.237 1.00 45.25 97 GLY A C 1
ATOM 741 O O . GLY A 1 97 ? -28.891 27.110 -35.664 1.00 45.25 97 GLY A O 1
ATOM 742 N N . GLY A 1 98 ? -30.997 26.797 -34.944 1.00 41.06 98 GLY A N 1
ATOM 743 C CA . GLY A 1 98 ? -31.049 25.395 -35.377 1.00 41.06 98 GLY A CA 1
ATOM 744 C C . GLY A 1 98 ? -31.927 24.439 -34.570 1.00 41.06 98 GLY A C 1
ATOM 745 O O . GLY A 1 98 ? -31.442 23.414 -34.110 1.00 41.06 98 GLY A O 1
ATOM 746 N N . LYS A 1 99 ? -33.229 24.720 -34.426 1.00 49.47 99 LYS A N 1
ATOM 747 C CA . LYS A 1 99 ? -34.225 23.708 -34.023 1.00 49.47 99 LYS A CA 1
ATOM 748 C C . LYS A 1 99 ? -34.447 22.706 -35.164 1.00 49.47 99 LYS A C 1
ATOM 750 O O . LYS A 1 99 ? -35.006 23.131 -36.166 1.00 49.47 99 LYS A O 1
ATOM 755 N N . LYS A 1 100 ? -34.124 21.417 -34.974 1.00 42.91 100 LYS A N 1
ATOM 756 C CA . LYS A 1 100 ? -34.857 20.202 -35.439 1.00 42.91 100 LYS A CA 1
ATOM 757 C C . LYS A 1 100 ? -34.334 19.040 -34.572 1.00 42.91 100 LYS A C 1
ATOM 759 O O . LYS A 1 100 ? -33.153 18.748 -34.614 1.00 42.91 100 LYS A O 1
ATOM 764 N N . GLY A 1 101 ? -35.088 18.439 -33.655 1.00 48.84 101 GLY A N 1
ATOM 765 C CA . GLY A 1 101 ? -36.317 17.701 -33.918 1.00 48.84 101 GLY A CA 1
ATOM 766 C C . GLY A 1 101 ? -35.971 16.255 -34.284 1.00 48.84 101 GLY A C 1
ATOM 767 O O . GLY A 1 101 ? -35.795 15.973 -35.465 1.00 48.84 101 GLY A O 1
ATOM 768 N N . LYS A 1 102 ? -35.856 15.374 -33.280 1.00 41.31 102 LYS A N 1
ATOM 769 C CA . LYS A 1 102 ? -36.067 13.917 -33.380 1.00 41.31 102 LYS A CA 1
ATOM 770 C C . LYS A 1 102 ? -36.112 13.311 -31.976 1.00 41.31 102 LYS A C 1
ATOM 772 O O . LYS A 1 102 ? -35.090 13.088 -31.339 1.00 41.31 102 LYS A O 1
ATOM 777 N N . SER A 1 103 ? -37.336 13.081 -31.515 1.00 54.75 103 SER A N 1
ATOM 778 C CA . SER A 1 103 ? -37.649 12.185 -30.414 1.00 54.75 103 SER A CA 1
ATOM 779 C C . SER A 1 103 ? -37.165 10.783 -30.769 1.00 54.75 103 SER A C 1
ATOM 781 O O . SER A 1 103 ? -37.559 10.211 -31.787 1.00 54.75 103 SER A O 1
ATOM 783 N N . ARG A 1 104 ? -36.292 10.221 -29.935 1.00 39.41 104 ARG A N 1
ATOM 784 C CA . ARG A 1 104 ? -36.041 8.785 -29.927 1.00 39.41 104 ARG A CA 1
ATOM 785 C C . ARG A 1 104 ? -35.487 8.364 -28.572 1.00 39.41 104 ARG A C 1
ATOM 787 O O . ARG A 1 104 ? -34.374 8.718 -28.217 1.00 39.41 104 ARG A O 1
ATOM 794 N N . THR A 1 105 ? -36.316 7.585 -27.879 1.00 43.94 105 THR A N 1
ATOM 795 C CA . THR A 1 105 ? -35.964 6.601 -26.845 1.00 43.94 105 THR A CA 1
ATOM 796 C C . THR A 1 105 ? -35.202 7.120 -25.629 1.00 43.94 105 THR A C 1
ATOM 798 O O . THR A 1 105 ? -33.980 7.172 -25.607 1.00 43.94 105 THR A O 1
ATOM 801 N N . ALA A 1 106 ? -35.982 7.390 -24.579 1.00 44.94 106 ALA A N 1
ATOM 802 C CA . ALA A 1 106 ? -35.555 7.460 -23.192 1.00 44.94 106 ALA A CA 1
ATOM 803 C C . ALA A 1 106 ? -34.835 6.165 -22.784 1.00 44.94 106 ALA A C 1
ATOM 805 O O . ALA A 1 106 ? -35.450 5.182 -22.382 1.00 44.94 106 ALA A O 1
ATOM 806 N N . TRP A 1 107 ? -33.519 6.171 -22.932 1.00 37.34 107 TRP A N 1
ATOM 807 C CA . TRP A 1 107 ? -32.611 5.420 -22.086 1.00 37.34 107 TRP A CA 1
ATOM 808 C C . TRP A 1 107 ? -31.893 6.489 -21.287 1.00 37.34 107 TRP A C 1
ATOM 810 O O . TRP A 1 107 ? -31.307 7.393 -21.875 1.00 37.34 107 TRP A O 1
ATOM 820 N N . SER A 1 108 ? -32.034 6.444 -19.967 1.00 45.62 108 SER A N 1
ATOM 821 C CA . SER A 1 108 ? -31.375 7.345 -19.028 1.00 45.62 108 SER A CA 1
ATOM 822 C C . SER A 1 108 ? -29.864 7.168 -19.161 1.00 45.62 108 SER A C 1
ATOM 824 O O . SER A 1 108 ? -29.240 6.353 -18.484 1.00 45.62 108 SER A O 1
ATOM 826 N N . GLU A 1 109 ? -29.309 7.879 -20.133 1.00 42.22 109 GLU A N 1
ATOM 827 C CA . GLU A 1 109 ? -27.902 7.977 -20.453 1.00 42.22 109 GLU A CA 1
ATOM 828 C C . GLU A 1 109 ? -27.243 8.619 -19.235 1.00 42.22 109 GLU A C 1
ATOM 830 O O . GLU A 1 109 ? -27.491 9.781 -18.912 1.00 42.22 109 GLU A O 1
ATOM 835 N N . TRP A 1 110 ? -26.497 7.810 -18.482 1.00 46.38 110 TRP A N 1
ATOM 836 C CA . TRP A 1 110 ? -25.731 8.244 -17.320 1.00 46.38 110 TRP A CA 1
ATOM 837 C C . TRP A 1 110 ? -24.685 9.255 -17.791 1.00 46.38 110 TRP A C 1
ATOM 839 O O . TRP A 1 110 ? -23.563 8.885 -18.130 1.00 46.38 110 TRP A O 1
ATOM 849 N N . HIS A 1 111 ? -25.082 10.525 -17.872 1.00 42.34 111 HIS A N 1
ATOM 850 C CA . HIS A 1 111 ? -24.237 11.607 -18.346 1.00 42.34 111 HIS A CA 1
ATOM 851 C C . HIS A 1 111 ? -23.072 11.796 -17.357 1.00 42.34 111 HIS A C 1
ATOM 853 O O . HIS A 1 111 ? -23.304 12.123 -16.188 1.00 42.34 111 HIS A O 1
ATOM 859 N N . PRO A 1 112 ? -21.809 11.635 -17.797 1.00 55.59 112 PRO A N 1
ATOM 860 C CA . PRO A 1 112 ? -20.622 11.862 -16.967 1.00 55.59 112 PRO A CA 1
ATOM 861 C C . PRO A 1 112 ? -20.494 13.300 -16.435 1.00 55.59 112 PRO A C 1
ATOM 863 O O . PRO A 1 112 ? -19.684 13.559 -15.549 1.00 55.59 112 PRO A O 1
ATOM 866 N N . GLU A 1 113 ? -21.295 14.236 -16.949 1.00 52.25 113 GLU A N 1
ATOM 867 C CA . GLU A 1 113 ? -21.245 15.660 -16.602 1.00 52.25 113 GLU A CA 1
ATOM 868 C C . GLU A 1 113 ? -21.667 15.961 -15.157 1.00 52.25 113 GLU A C 1
ATOM 870 O O . GLU A 1 113 ? -21.295 16.999 -14.620 1.00 52.25 113 GLU A O 1
ATOM 875 N N . HIS A 1 114 ? -22.345 15.033 -14.477 1.00 57.38 114 HIS A N 1
ATOM 876 C CA . HIS A 1 114 ? -22.740 15.217 -13.076 1.00 57.38 114 HIS A CA 1
ATOM 877 C C . HIS A 1 114 ? -21.624 14.908 -12.051 1.00 57.38 114 HIS A C 1
ATOM 879 O O . HIS A 1 114 ? -21.853 15.005 -10.845 1.00 57.38 114 HIS A O 1
ATOM 885 N N . TRP A 1 115 ? -20.420 14.537 -12.515 1.00 66.88 115 TRP A N 1
ATOM 886 C CA . TRP A 1 115 ? -19.249 14.204 -11.679 1.00 66.88 115 TRP A CA 1
ATOM 887 C C . TRP A 1 115 ? -18.162 15.288 -11.663 1.00 66.88 115 TRP A C 1
ATOM 889 O O . TRP A 1 115 ? -17.088 15.104 -11.071 1.00 66.88 115 TRP A O 1
ATOM 899 N N . VAL A 1 116 ? -18.413 16.420 -12.321 1.00 78.00 116 VAL A N 1
ATOM 900 C CA . VAL A 1 116 ? -17.553 17.597 -12.212 1.00 78.00 116 VAL A CA 1
ATOM 901 C C . VAL A 1 116 ? -17.876 18.272 -10.883 1.00 78.00 116 VAL A C 1
ATOM 903 O O . VAL A 1 116 ? -18.987 18.747 -10.681 1.00 78.00 116 VAL A O 1
ATOM 906 N N . LEU A 1 117 ? -16.906 18.274 -9.966 1.00 86.12 117 LEU A N 1
ATOM 907 C CA . LEU A 1 117 ? -17.017 19.035 -8.724 1.00 86.12 117 LEU A CA 1
ATOM 908 C C . LEU A 1 117 ? -17.162 20.511 -9.082 1.00 86.12 117 LEU A C 1
ATOM 910 O O . LEU A 1 117 ? -16.400 21.023 -9.905 1.00 86.12 117 LEU A O 1
ATOM 914 N N . SER A 1 118 ? -18.106 21.187 -8.446 1.00 91.12 118 SER A N 1
ATOM 915 C CA . SER A 1 118 ? -18.146 22.646 -8.457 1.00 91.12 118 SER A CA 1
ATOM 916 C C . SER A 1 118 ? -16.841 23.223 -7.887 1.00 91.12 118 SER A C 1
ATOM 918 O O . SER A 1 118 ? -16.127 22.564 -7.127 1.00 91.12 118 SER A O 1
ATOM 920 N N . GLU A 1 119 ? -16.508 24.472 -8.222 1.00 90.50 119 GLU A N 1
ATOM 921 C CA . GLU A 1 119 ? -15.293 25.123 -7.703 1.00 90.50 119 GLU A CA 1
ATOM 922 C C . GLU A 1 119 ? -15.255 25.188 -6.166 1.00 90.50 119 GLU A C 1
ATOM 924 O O . GLU A 1 119 ? -14.175 25.201 -5.565 1.00 90.50 119 GLU A O 1
ATOM 929 N N . ASP A 1 120 ? -16.422 25.247 -5.522 1.00 92.75 120 ASP A N 1
ATOM 930 C CA . ASP A 1 120 ? -16.541 25.238 -4.066 1.00 92.75 120 ASP A CA 1
ATOM 931 C C . ASP A 1 120 ? -16.301 23.833 -3.499 1.00 92.75 120 ASP A C 1
ATOM 933 O O . ASP A 1 120 ? -15.516 23.690 -2.559 1.00 92.75 120 ASP A O 1
ATOM 937 N N . GLU A 1 121 ? -16.859 22.792 -4.127 1.00 92.81 121 GLU A N 1
ATOM 938 C CA . GLU A 1 121 ? -16.562 21.398 -3.777 1.00 92.81 121 GLU A CA 1
ATOM 939 C C . GLU A 1 121 ? -15.080 21.061 -4.005 1.00 92.81 121 GLU A C 1
ATOM 941 O O . GLU A 1 121 ? -14.477 20.362 -3.197 1.00 92.81 121 GLU A O 1
ATOM 946 N N . GLU A 1 122 ? -14.433 21.575 -5.056 1.00 89.56 122 GLU A N 1
ATOM 947 C CA . GLU A 1 122 ? -12.995 21.358 -5.259 1.00 89.56 122 GLU A CA 1
ATOM 948 C C . GLU A 1 122 ? -12.157 22.058 -4.173 1.00 89.56 122 GLU A C 1
ATOM 950 O O . GLU A 1 122 ? -11.186 21.493 -3.654 1.00 89.56 122 GLU A O 1
ATOM 955 N N . ARG A 1 123 ? -12.531 23.281 -3.774 1.00 94.75 123 ARG A N 1
ATOM 956 C CA . ARG A 1 123 ? -11.879 23.985 -2.658 1.00 94.75 123 ARG A CA 1
ATOM 957 C C . ARG A 1 123 ? -12.072 23.244 -1.338 1.00 94.75 123 ARG A C 1
ATOM 959 O O . ARG A 1 123 ? -11.134 23.172 -0.540 1.00 94.75 123 ARG A O 1
ATOM 966 N N . GLU A 1 124 ? -13.254 22.691 -1.106 1.00 96.31 124 GLU A N 1
ATOM 967 C CA . GLU A 1 124 ? -13.545 21.869 0.063 1.00 96.31 124 GLU A CA 1
ATOM 968 C C . GLU A 1 124 ? -12.759 20.554 0.048 1.00 96.31 124 GLU A C 1
ATOM 970 O O . GLU A 1 124 ? -12.105 20.234 1.043 1.00 96.31 124 GLU A O 1
ATOM 975 N N . ALA A 1 125 ? -12.696 19.862 -1.093 1.00 93.56 125 ALA A N 1
ATOM 976 C CA . ALA A 1 125 ? -11.889 18.658 -1.275 1.00 93.56 125 ALA A CA 1
ATOM 977 C C . ALA A 1 125 ? -10.433 18.902 -0.865 1.00 93.56 125 ALA A C 1
ATOM 979 O O . ALA A 1 125 ? -9.887 18.165 -0.048 1.00 93.56 125 ALA A O 1
ATOM 980 N N . ARG A 1 126 ? -9.820 19.998 -1.335 1.00 91.94 126 ARG A N 1
ATOM 981 C CA . ARG A 1 126 ? -8.431 20.352 -0.987 1.00 91.94 126 ARG A CA 1
ATOM 982 C C . ARG A 1 126 ? -8.239 20.610 0.509 1.00 91.94 126 ARG A C 1
ATOM 984 O O . ARG A 1 126 ? -7.193 20.261 1.062 1.00 91.94 126 ARG A O 1
ATOM 991 N N . LYS A 1 127 ? -9.224 21.218 1.182 1.00 97.31 127 LYS A N 1
ATOM 992 C CA . LYS A 1 127 ? -9.191 21.420 2.643 1.00 97.31 127 LYS A CA 1
ATOM 993 C C . LYS A 1 127 ? -9.262 20.082 3.378 1.00 97.31 127 LYS A C 1
ATOM 995 O O . LYS A 1 127 ? -8.497 19.876 4.318 1.00 97.31 127 LYS A O 1
ATOM 1000 N N . LEU A 1 128 ? -10.142 19.180 2.949 1.00 96.00 128 LEU A N 1
ATOM 1001 C CA . LEU A 1 128 ? -10.294 17.850 3.543 1.00 96.00 128 LEU A CA 1
ATOM 1002 C C . LEU A 1 128 ? -9.053 16.975 3.291 1.00 96.00 128 LEU A C 1
ATOM 1004 O O . LEU A 1 128 ? -8.530 16.385 4.230 1.00 96.00 128 LEU A O 1
ATOM 1008 N N . GLU A 1 129 ? -8.488 16.986 2.081 1.00 93.44 129 GLU A N 1
ATOM 1009 C CA . GLU A 1 129 ? -7.223 16.308 1.752 1.00 93.44 129 GLU A CA 1
ATOM 1010 C C . GLU A 1 129 ? -6.038 16.830 2.576 1.00 93.44 129 GLU A C 1
ATOM 1012 O O . GLU A 1 129 ? -5.147 16.068 2.957 1.00 93.44 129 GLU A O 1
ATOM 1017 N N . LYS A 1 130 ? -5.988 18.140 2.855 1.00 97.56 130 LYS A N 1
ATOM 1018 C CA . LYS A 1 130 ? -4.972 18.706 3.753 1.00 97.56 130 LYS A CA 1
ATOM 1019 C C . LYS A 1 130 ? -5.137 18.159 5.174 1.00 97.56 130 LYS A C 1
ATOM 1021 O O . LYS A 1 130 ? -4.148 17.718 5.750 1.00 97.56 130 LYS A O 1
ATOM 1026 N N . LYS A 1 131 ? -6.367 18.117 5.699 1.00 97.31 131 LYS A N 1
ATOM 1027 C CA . LYS A 1 131 ? -6.654 17.537 7.023 1.00 97.31 131 LYS A CA 1
ATOM 1028 C C . LYS A 1 131 ? -6.277 16.055 7.097 1.00 97.31 131 LYS A C 1
ATOM 1030 O O . LYS A 1 131 ? -5.642 15.657 8.064 1.00 97.31 131 LYS A O 1
ATOM 1035 N N . LEU A 1 132 ? -6.587 15.258 6.071 1.00 96.19 132 LEU A N 1
ATOM 1036 C CA . LEU A 1 132 ? -6.198 13.840 6.030 1.00 96.19 132 LEU A CA 1
ATOM 1037 C C . LEU A 1 132 ? -4.677 13.646 6.034 1.00 96.19 132 LEU A C 1
ATOM 1039 O O . LEU A 1 132 ? -4.184 12.732 6.685 1.00 96.19 132 LEU A O 1
ATOM 1043 N N . ARG A 1 133 ? -3.914 14.523 5.368 1.00 96.69 133 ARG A N 1
ATOM 1044 C CA . ARG A 1 133 ? -2.442 14.491 5.435 1.00 96.69 133 ARG A CA 1
ATOM 1045 C C . ARG A 1 133 ? -1.902 14.849 6.817 1.00 96.69 133 ARG A C 1
ATOM 1047 O O . ARG A 1 133 ? -0.940 14.232 7.259 1.00 96.69 133 ARG A O 1
ATOM 1054 N N . GLU A 1 134 ? -2.503 15.831 7.486 1.00 97.94 134 GLU A N 1
ATOM 1055 C CA . GLU A 1 134 ? -2.150 16.172 8.870 1.00 97.94 134 GLU A CA 1
ATOM 1056 C C . GLU A 1 134 ? -2.440 14.997 9.815 1.00 97.94 134 GLU A C 1
ATOM 1058 O O . GLU A 1 134 ? -1.582 14.646 10.618 1.00 97.94 134 GLU A O 1
ATOM 1063 N N . ILE A 1 135 ? -3.593 14.337 9.668 1.00 97.62 135 ILE A N 1
ATOM 1064 C CA . ILE A 1 135 ? -3.950 13.143 10.447 1.00 97.62 135 ILE A CA 1
ATOM 1065 C C . ILE A 1 135 ? -2.967 11.996 10.187 1.00 97.62 135 ILE A C 1
ATOM 1067 O O . ILE A 1 135 ? -2.455 11.418 11.139 1.00 97.62 135 ILE A O 1
ATOM 1071 N N . ALA A 1 136 ? -2.630 11.715 8.926 1.00 97.19 136 ALA A N 1
ATOM 1072 C CA . ALA A 1 136 ? -1.667 10.668 8.585 1.00 97.19 136 ALA A CA 1
ATOM 1073 C C . ALA A 1 136 ? -0.278 10.915 9.209 1.00 97.19 136 ALA A C 1
ATOM 1075 O O . ALA A 1 136 ? 0.402 9.977 9.618 1.00 97.19 136 ALA A O 1
ATOM 1076 N N . ALA A 1 137 ? 0.147 12.179 9.325 1.00 98.00 137 ALA A N 1
ATOM 1077 C CA . ALA A 1 137 ? 1.386 12.522 10.020 1.00 98.00 137 ALA A CA 1
ATOM 1078 C C . ALA A 1 137 ? 1.300 12.257 11.536 1.00 98.00 137 ALA A C 1
ATOM 1080 O O . ALA A 1 137 ? 2.282 11.803 12.124 1.00 98.00 137 ALA A O 1
ATOM 1081 N N . LEU A 1 138 ? 0.143 12.508 12.162 1.00 98.06 138 LEU A N 1
ATOM 1082 C CA . LEU A 1 138 ? -0.095 12.193 13.577 1.00 98.06 138 LEU A CA 1
ATOM 1083 C C . LEU A 1 138 ? -0.113 10.678 13.821 1.00 98.06 138 LEU A C 1
ATOM 1085 O O . LEU A 1 138 ? 0.515 10.213 14.766 1.00 98.06 138 LEU A O 1
ATOM 1089 N N . GLU A 1 139 ? -0.750 9.896 12.949 1.00 96.81 139 GLU A N 1
ATOM 1090 C CA . GLU A 1 139 ? -0.734 8.426 13.021 1.00 96.81 139 GLU A CA 1
ATOM 1091 C C . GLU A 1 139 ? 0.694 7.876 12.924 1.00 96.81 139 GLU A C 1
ATOM 1093 O O . GLU A 1 139 ? 1.103 7.053 13.740 1.00 96.81 139 GLU A O 1
ATOM 1098 N N . GLN A 1 140 ? 1.505 8.414 12.008 1.00 97.94 140 GLN A N 1
ATOM 1099 C CA . GLN A 1 140 ? 2.917 8.046 11.906 1.00 97.94 140 GLN A CA 1
ATOM 1100 C C . GLN A 1 140 ? 3.703 8.379 13.190 1.00 97.94 140 GLN A C 1
ATOM 1102 O O . GLN A 1 140 ? 4.664 7.692 13.534 1.00 97.94 140 GLN A O 1
ATOM 1107 N N . TRP A 1 141 ? 3.333 9.439 13.914 1.00 98.12 141 TRP A N 1
ATOM 1108 C CA . TRP A 1 141 ? 3.952 9.756 15.204 1.00 98.12 141 TRP A CA 1
ATOM 1109 C C . TRP A 1 141 ? 3.568 8.743 16.284 1.00 98.12 141 TRP A C 1
ATOM 1111 O O . TRP A 1 141 ? 4.439 8.353 17.063 1.00 98.12 141 TRP A O 1
ATOM 1121 N N . VAL A 1 142 ? 2.319 8.270 16.288 1.00 97.50 142 VAL A N 1
ATOM 1122 C CA . VAL A 1 142 ? 1.866 7.187 17.178 1.00 97.50 142 VAL A CA 1
ATOM 1123 C C . VAL A 1 142 ? 2.628 5.896 16.887 1.00 97.50 142 VAL A C 1
ATOM 1125 O O . VAL A 1 142 ? 3.120 5.264 17.818 1.00 97.50 142 VAL A O 1
ATOM 1128 N N . GLU A 1 143 ? 2.821 5.542 15.613 1.00 96.88 143 GLU A N 1
ATOM 1129 C CA . GLU A 1 143 ? 3.632 4.380 15.211 1.00 96.88 143 GLU A CA 1
ATOM 1130 C C . GLU A 1 143 ? 5.097 4.492 15.666 1.00 96.88 143 GLU A C 1
ATOM 1132 O O . GLU A 1 143 ? 5.735 3.492 15.990 1.00 96.88 143 GLU A O 1
ATOM 1137 N N . GLN A 1 144 ? 5.635 5.713 15.738 1.00 97.75 144 GLN A N 1
ATOM 1138 C CA . GLN A 1 144 ? 6.968 5.990 16.288 1.00 97.75 144 GLN A CA 1
ATOM 1139 C C . GLN A 1 144 ? 7.011 5.968 17.827 1.00 97.75 144 GLN A C 1
ATOM 1141 O O . GLN A 1 144 ? 8.066 6.227 18.405 1.00 97.75 144 GLN A O 1
ATOM 1146 N N . GLY A 1 145 ? 5.889 5.699 18.500 1.00 97.25 145 GLY A N 1
ATOM 1147 C CA . GLY A 1 145 ? 5.782 5.686 19.958 1.00 97.25 145 GLY A CA 1
ATOM 1148 C C . GLY A 1 145 ? 5.762 7.076 20.600 1.00 97.25 145 GLY A C 1
ATOM 1149 O O . GLY A 1 145 ? 5.992 7.195 21.803 1.00 97.25 145 GLY A O 1
ATOM 1150 N N . LYS A 1 146 ? 5.514 8.143 19.829 1.00 98.06 146 LYS A N 1
ATOM 1151 C CA . LYS A 1 146 ? 5.337 9.489 20.391 1.00 98.06 146 LYS A CA 1
ATOM 1152 C C . LYS A 1 146 ? 3.939 9.606 20.990 1.00 98.06 146 LYS A C 1
ATOM 1154 O O . LYS A 1 146 ? 2.961 9.187 20.377 1.00 98.06 146 LYS A O 1
ATOM 1159 N N . GLN A 1 147 ? 3.843 10.217 22.168 1.00 97.50 147 GLN A N 1
ATOM 1160 C CA . GLN A 1 147 ? 2.545 10.556 22.746 1.00 97.50 147 GLN A CA 1
ATOM 1161 C C . GLN A 1 147 ? 1.949 11.774 22.036 1.00 97.50 147 GLN A C 1
ATOM 1163 O O . GLN A 1 147 ? 2.637 12.771 21.815 1.00 97.50 147 GLN A O 1
ATOM 1168 N N . LEU A 1 148 ? 0.671 11.665 21.680 1.00 97.81 148 LEU A N 1
ATOM 1169 C CA . LEU A 1 148 ? -0.143 12.754 21.154 1.00 97.81 148 LEU A CA 1
ATOM 1170 C C . LEU A 1 148 ? -0.945 13.398 22.289 1.00 97.81 148 LEU A C 1
ATOM 1172 O O . LEU A 1 148 ? -1.353 12.715 23.229 1.00 97.81 148 LEU A O 1
ATOM 1176 N N . ASP A 1 149 ? -1.197 14.700 22.186 1.00 98.25 149 ASP A N 1
ATOM 1177 C CA . ASP A 1 149 ? -2.120 15.388 23.089 1.00 98.25 149 ASP A CA 1
ATOM 1178 C C . ASP A 1 149 ? -3.593 15.021 22.794 1.00 98.25 149 ASP A C 1
ATOM 1180 O O . ASP A 1 149 ? -3.927 14.414 21.770 1.00 98.25 149 ASP A O 1
ATOM 1184 N N . SER A 1 150 ? -4.504 15.384 23.701 1.00 97.94 150 SER A N 1
ATOM 1185 C CA . SER A 1 150 ? -5.930 15.051 23.572 1.00 97.94 150 SER A CA 1
ATOM 1186 C C . SER A 1 150 ? -6.592 15.667 22.333 1.00 97.94 150 SER A C 1
ATOM 1188 O O . SER A 1 150 ? -7.480 15.052 21.742 1.00 97.94 150 SER A O 1
ATOM 1190 N N . LEU A 1 151 ? -6.146 16.848 21.893 1.00 97.81 151 LEU A N 1
ATOM 1191 C CA . LEU A 1 151 ? -6.673 17.517 20.700 1.00 97.81 151 LEU A CA 1
ATOM 1192 C C . LEU A 1 151 ? -6.182 16.836 19.417 1.00 97.81 151 LEU A C 1
ATOM 1194 O O . LEU A 1 151 ? -6.907 16.774 18.424 1.00 97.81 151 LEU A O 1
ATOM 1198 N N . GLN A 1 152 ? -4.955 16.324 19.418 1.00 97.69 152 GLN A N 1
ATOM 1199 C CA . GLN A 1 152 ? -4.376 15.550 18.327 1.00 97.69 152 GLN A CA 1
ATOM 1200 C C . GLN A 1 152 ? -5.065 14.193 18.188 1.00 97.69 152 GLN A C 1
ATOM 1202 O O . GLN A 1 152 ? -5.415 13.824 17.069 1.00 97.69 152 GLN A O 1
ATOM 1207 N N . LEU A 1 153 ? -5.336 13.497 19.296 1.00 97.38 153 LEU A N 1
ATOM 1208 C CA . LEU A 1 153 ? -6.129 12.262 19.282 1.00 97.38 153 LEU A CA 1
ATOM 1209 C C . LEU A 1 153 ? -7.537 12.511 18.729 1.00 97.38 153 LEU A C 1
ATOM 1211 O O . LEU A 1 153 ? -7.958 11.823 17.805 1.00 97.38 153 LEU A O 1
ATOM 1215 N N . GLN A 1 154 ? -8.206 13.583 19.167 1.00 97.94 154 GLN A N 1
ATOM 1216 C CA . GLN A 1 154 ? -9.514 13.957 18.620 1.00 97.94 154 GLN A CA 1
ATOM 1217 C C . GLN A 1 154 ? -9.463 14.238 17.105 1.00 97.94 154 GLN A C 1
ATOM 1219 O O . GLN A 1 154 ? -10.420 13.959 16.384 1.00 97.94 154 GLN A O 1
ATOM 1224 N N . LYS A 1 155 ? -8.359 14.789 16.580 1.00 98.00 155 LYS A N 1
ATOM 1225 C CA . LYS A 1 155 ? -8.184 14.954 15.126 1.00 98.00 155 LYS A CA 1
ATOM 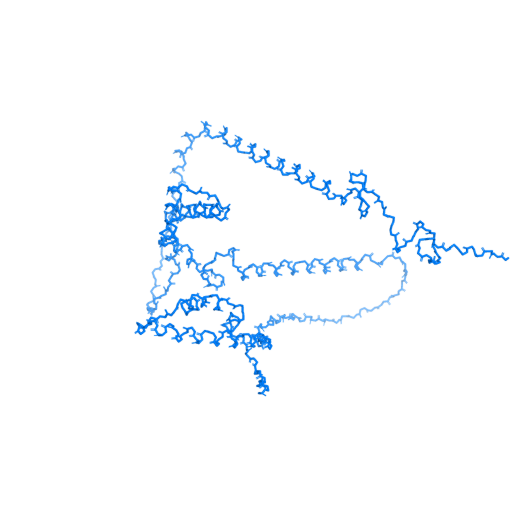1226 C C . LYS A 1 155 ? -8.068 13.611 14.408 1.00 98.00 155 LYS A C 1
ATOM 1228 O O . LYS A 1 155 ? -8.633 13.486 13.324 1.00 98.00 155 LYS A O 1
ATOM 1233 N N . VAL A 1 156 ? -7.351 12.651 14.990 1.00 97.69 156 VAL A N 1
ATOM 1234 C CA . VAL A 1 156 ? -7.219 11.291 14.446 1.00 97.69 156 VAL A CA 1
ATOM 1235 C C . VAL A 1 156 ? -8.576 10.584 14.443 1.00 97.69 156 VAL A C 1
ATOM 1237 O O . VAL A 1 156 ? -8.963 10.040 13.413 1.00 97.69 156 VAL A O 1
ATOM 1240 N N . ASP A 1 157 ? -9.364 10.696 15.513 1.00 96.94 157 ASP A N 1
ATOM 1241 C CA . ASP A 1 157 ? -10.700 10.080 15.595 1.00 96.94 157 ASP A CA 1
ATOM 1242 C C . ASP A 1 157 ? -11.662 10.597 14.512 1.00 96.94 157 ASP A C 1
ATOM 1244 O O . ASP A 1 157 ? -12.445 9.842 13.931 1.00 96.94 157 ASP A O 1
ATOM 1248 N N . ARG A 1 158 ? -11.553 11.882 14.153 1.00 97.62 158 ARG A N 1
ATOM 1249 C CA . ARG A 1 158 ? -12.361 12.509 13.091 1.00 97.62 158 ARG A CA 1
ATOM 1250 C C . ARG A 1 158 ? -11.962 12.105 11.670 1.00 97.62 158 ARG A C 1
ATOM 1252 O O . ARG A 1 158 ? -12.552 12.598 10.706 1.00 97.62 158 ARG A O 1
ATOM 1259 N N . ARG A 1 159 ? -10.978 11.220 11.498 1.00 96.88 159 ARG A N 1
ATOM 1260 C CA . ARG A 1 159 ? -10.548 10.736 10.181 1.00 96.88 159 ARG A CA 1
ATOM 1261 C C . ARG A 1 159 ? -11.695 10.108 9.396 1.00 96.88 159 ARG A C 1
ATOM 1263 O O . ARG A 1 159 ? -11.898 10.463 8.238 1.00 96.88 159 ARG A O 1
ATOM 1270 N N . SER A 1 160 ? -12.464 9.227 10.032 1.00 93.50 160 SER A N 1
ATOM 1271 C CA . SER A 1 160 ? -13.577 8.512 9.393 1.00 93.50 160 SER A CA 1
ATOM 1272 C C . SER A 1 160 ? -14.708 9.458 8.958 1.00 93.50 160 SER A C 1
ATOM 1274 O O . SER A 1 160 ? -15.274 9.306 7.872 1.00 93.50 160 SER A O 1
ATOM 1276 N N . GLU A 1 161 ? -14.992 10.499 9.747 1.00 96.31 161 GLU A N 1
ATOM 1277 C CA . GLU A 1 161 ? -15.931 11.572 9.385 1.00 96.31 161 GLU A CA 1
ATOM 1278 C C . GLU A 1 161 ? -15.466 12.322 8.129 1.00 96.31 161 GLU A C 1
ATOM 1280 O O . GLU A 1 161 ? -16.257 12.590 7.226 1.00 96.31 161 GLU A O 1
ATOM 1285 N N . ILE A 1 162 ? -14.169 12.635 8.039 1.00 96.12 162 ILE A N 1
ATOM 1286 C CA . ILE A 1 162 ? -13.598 13.337 6.884 1.00 96.12 162 ILE A CA 1
ATOM 1287 C C . ILE A 1 162 ? -13.608 12.433 5.646 1.00 96.12 162 ILE A C 1
ATOM 1289 O O . ILE A 1 162 ? -14.040 12.869 4.583 1.00 96.12 162 ILE A O 1
ATOM 1293 N N . GLU A 1 163 ? -13.182 11.175 5.766 1.00 91.25 163 GLU A N 1
ATOM 1294 C CA . GLU A 1 163 ? -13.171 10.212 4.653 1.00 91.25 163 GLU A CA 1
ATOM 1295 C C . GLU A 1 163 ? -14.581 9.909 4.126 1.00 91.25 163 GLU A C 1
ATOM 1297 O O . GLU A 1 163 ? -14.772 9.684 2.929 1.00 91.25 163 GLU A O 1
ATOM 1302 N N . SER A 1 164 ? -15.590 9.947 5.001 1.00 90.56 164 SER A N 1
ATOM 1303 C CA . SER A 1 164 ? -16.985 9.737 4.616 1.00 90.56 164 SER A CA 1
ATOM 1304 C C . SER A 1 164 ? -17.658 10.967 3.998 1.00 90.56 164 SER A C 1
ATOM 1306 O O . SER A 1 164 ? -18.745 10.810 3.436 1.00 90.56 164 SER A O 1
ATOM 1308 N N . HIS A 1 165 ? -17.016 12.141 4.026 1.00 95.50 165 HIS A N 1
ATOM 1309 C CA . HIS A 1 165 ? -17.555 13.383 3.475 1.00 95.50 165 HIS A CA 1
ATOM 1310 C C . HIS A 1 165 ? -17.891 13.245 1.983 1.00 95.50 165 HIS A C 1
ATOM 1312 O O . HIS A 1 165 ? -17.086 12.748 1.192 1.00 95.50 165 HIS A O 1
ATOM 1318 N N . GLU A 1 166 ? -19.071 13.722 1.574 1.00 91.75 166 GLU A N 1
ATOM 1319 C CA . GLU A 1 166 ? -19.607 13.520 0.219 1.00 91.75 166 GLU A CA 1
ATOM 1320 C C . GLU A 1 166 ? -18.658 14.034 -0.871 1.00 91.75 166 GLU A C 1
ATOM 1322 O O . GLU A 1 166 ? -18.423 13.360 -1.873 1.00 91.75 166 GLU A O 1
ATOM 1327 N N . VAL A 1 167 ? -18.042 15.193 -0.638 1.00 92.38 167 VAL A N 1
ATOM 1328 C CA . VAL A 1 167 ? -17.049 15.782 -1.545 1.00 92.38 167 VAL A CA 1
ATOM 1329 C C . VAL A 1 167 ? -15.854 14.852 -1.763 1.00 92.38 167 VAL A C 1
ATOM 1331 O O . VAL A 1 167 ? -15.462 14.617 -2.905 1.00 92.38 167 VAL A O 1
ATOM 1334 N N . LEU A 1 168 ? -15.295 14.265 -0.698 1.00 89.75 168 LEU A N 1
ATOM 1335 C CA . LEU A 1 168 ? -14.194 13.311 -0.837 1.00 89.75 168 LEU A CA 1
ATOM 1336 C C . LEU A 1 168 ? -14.662 12.006 -1.472 1.00 89.75 168 LEU A C 1
ATOM 1338 O O . LEU A 1 168 ? -13.948 11.474 -2.317 1.00 89.75 168 LEU A O 1
ATOM 1342 N N . ARG A 1 169 ? -15.877 11.531 -1.174 1.00 84.56 169 ARG A N 1
ATOM 1343 C CA . ARG A 1 169 ? -16.465 10.402 -1.908 1.00 84.56 169 ARG A CA 1
ATOM 1344 C C . ARG A 1 169 ? -16.503 10.698 -3.408 1.00 84.56 169 ARG A C 1
ATOM 1346 O O . ARG A 1 169 ? -15.980 9.902 -4.181 1.00 84.56 169 ARG A O 1
ATOM 1353 N N . LYS A 1 170 ? -17.019 11.853 -3.840 1.00 85.75 170 LYS A N 1
ATOM 1354 C CA . LYS A 1 170 ? -17.027 12.247 -5.262 1.00 85.75 170 LYS A CA 1
ATOM 1355 C C . LYS A 1 170 ? -15.618 12.286 -5.867 1.00 85.75 170 LYS A C 1
ATOM 1357 O O . LYS A 1 170 ? -15.459 11.910 -7.024 1.00 85.75 170 LYS A O 1
ATOM 1362 N N . VAL A 1 171 ? -14.593 12.684 -5.105 1.00 81.81 171 VAL A N 1
ATOM 1363 C CA . VAL A 1 171 ? -13.182 12.643 -5.542 1.00 81.81 171 VAL A CA 1
ATOM 1364 C C . VAL A 1 171 ? -12.670 11.203 -5.681 1.00 81.81 171 VAL A C 1
ATOM 1366 O O . VAL A 1 171 ? -12.123 10.852 -6.727 1.00 81.81 171 VAL A O 1
ATOM 1369 N N . PHE A 1 172 ? -12.852 10.360 -4.661 1.00 74.75 172 PHE A N 1
ATOM 1370 C CA . PHE A 1 172 ? -12.343 8.983 -4.617 1.00 74.75 172 PHE A CA 1
ATOM 1371 C C . PHE A 1 172 ? -13.069 8.040 -5.589 1.00 74.75 172 PHE A C 1
ATOM 1373 O O . PHE A 1 172 ? -12.447 7.142 -6.164 1.00 74.75 172 PHE A O 1
ATOM 1380 N N . TYR A 1 173 ? -14.362 8.268 -5.826 1.00 70.12 173 TYR A N 1
ATOM 1381 C CA . TYR A 1 173 ? -15.168 7.511 -6.786 1.00 70.12 173 TYR A CA 1
ATOM 1382 C C . TYR A 1 173 ? -15.016 7.990 -8.231 1.00 70.12 173 TYR A C 1
ATOM 1384 O O . TYR A 1 173 ? -15.678 7.430 -9.106 1.00 70.12 173 TYR A O 1
ATOM 1392 N N . LYS A 1 174 ? -14.121 8.947 -8.536 1.00 67.50 174 LYS A N 1
ATOM 1393 C CA . LYS A 1 174 ? -13.765 9.216 -9.935 1.00 67.50 174 LYS A CA 1
ATOM 1394 C C . LYS A 1 174 ? -13.188 7.943 -10.544 1.00 67.50 174 LYS A C 1
ATOM 1396 O O . LYS A 1 174 ? -12.056 7.541 -10.271 1.00 67.50 174 LYS A O 1
ATOM 1401 N N . THR A 1 175 ? -13.998 7.290 -11.368 1.00 69.56 175 THR A N 1
ATOM 1402 C CA . THR A 1 175 ? -13.556 6.202 -12.227 1.00 69.56 175 THR A CA 1
ATOM 1403 C C . THR A 1 175 ? -12.475 6.749 -13.136 1.00 69.56 175 THR A C 1
ATOM 1405 O O . THR A 1 175 ? -12.666 7.783 -13.779 1.00 69.56 175 THR A O 1
ATOM 1408 N N . CYS A 1 176 ? -11.342 6.065 -13.213 1.00 75.06 176 CYS A N 1
ATOM 1409 C CA . CYS A 1 176 ? -10.328 6.434 -14.179 1.00 75.06 176 CYS A CA 1
ATOM 1410 C C . CYS A 1 176 ? -10.923 6.386 -15.592 1.00 75.06 176 CYS A C 1
ATOM 1412 O O . CYS A 1 176 ? -11.389 5.332 -16.018 1.00 75.06 176 CYS A O 1
ATOM 1414 N N . GLU A 1 177 ? -10.850 7.480 -16.350 1.00 77.00 177 GLU A N 1
ATOM 1415 C CA . GLU A 1 177 ? -11.385 7.541 -17.722 1.00 77.00 177 GLU A CA 1
ATOM 1416 C C . GLU A 1 177 ? -10.809 6.454 -18.645 1.00 77.00 177 GLU A C 1
ATOM 1418 O O . GLU A 1 177 ? -11.457 6.024 -19.595 1.00 77.00 177 GLU A O 1
ATOM 1423 N N . TYR A 1 178 ? -9.599 5.968 -18.350 1.00 81.25 178 TYR A N 1
ATOM 1424 C CA . TYR A 1 178 ? -8.891 5.010 -19.196 1.00 81.25 178 TYR A CA 1
ATOM 1425 C C . TYR A 1 178 ? -9.215 3.553 -18.890 1.00 81.25 178 TYR A C 1
ATOM 1427 O O . TYR A 1 178 ? -9.304 2.748 -19.814 1.00 81.25 178 TYR A O 1
ATOM 1435 N N . CYS A 1 179 ? -9.343 3.182 -17.617 1.00 84.38 179 CYS A N 1
ATOM 1436 C CA . CYS A 1 179 ? -9.581 1.787 -17.237 1.00 84.38 179 CYS A CA 1
ATOM 1437 C C . CYS A 1 179 ? -10.921 1.561 -16.535 1.00 84.38 179 CYS A C 1
ATOM 1439 O O . CYS A 1 179 ? -11.237 0.424 -16.208 1.00 84.38 179 CYS A O 1
ATOM 1441 N N . LYS A 1 180 ? -11.696 2.626 -16.300 1.00 79.06 180 LYS A N 1
ATOM 1442 C CA . LYS A 1 180 ? -13.012 2.630 -15.642 1.00 79.06 180 LYS A CA 1
ATOM 1443 C C . LYS A 1 180 ? -13.031 2.046 -14.225 1.00 79.06 180 LYS A C 1
ATOM 1445 O O . LYS A 1 180 ? -14.094 1.773 -13.684 1.00 79.06 180 LYS A O 1
ATOM 1450 N N . VAL A 1 181 ? -11.864 1.881 -13.603 1.00 76.25 181 VAL A N 1
ATOM 1451 C CA . VAL A 1 181 ? -11.736 1.413 -12.217 1.00 76.25 181 VAL A CA 1
ATOM 1452 C C . VAL A 1 181 ? -11.730 2.629 -11.293 1.00 76.25 181 VAL A C 1
ATOM 1454 O O . VAL A 1 181 ? -11.069 3.628 -11.585 1.00 76.25 181 VAL A O 1
ATOM 1457 N N . VAL A 1 182 ? -12.487 2.552 -10.201 1.00 72.69 182 VAL A N 1
ATOM 1458 C CA . VAL A 1 182 ? -12.523 3.570 -9.139 1.00 72.69 182 VAL A CA 1
ATOM 1459 C C . VAL A 1 182 ? -11.216 3.592 -8.338 1.00 72.69 182 VAL A C 1
ATOM 1461 O O . VAL A 1 182 ? -10.492 2.598 -8.283 1.00 72.69 182 VAL A O 1
ATOM 1464 N N . GLY A 1 183 ? -10.902 4.724 -7.707 1.00 72.00 183 GLY A N 1
ATOM 1465 C CA . GLY A 1 183 ? -9.787 4.818 -6.759 1.00 72.00 183 GLY A CA 1
ATOM 1466 C C . GLY A 1 183 ? -8.433 5.232 -7.343 1.00 72.00 183 GLY A C 1
ATOM 1467 O O . GLY A 1 183 ? -7.432 5.166 -6.635 1.00 72.00 183 GLY A O 1
ATOM 1468 N N . HIS A 1 184 ? -8.358 5.678 -8.603 1.00 73.00 184 HIS A N 1
ATOM 1469 C CA . HIS A 1 184 ? -7.159 6.360 -9.101 1.00 73.00 184 HIS A CA 1
ATOM 1470 C C . HIS A 1 184 ? -7.462 7.374 -10.210 1.00 73.00 184 HIS A C 1
ATOM 1472 O O . HIS A 1 184 ? -8.288 7.149 -11.092 1.00 73.00 184 HIS A O 1
ATOM 1478 N N . GLY A 1 185 ? -6.729 8.489 -10.202 1.00 73.94 185 GLY A N 1
ATOM 1479 C CA . GLY A 1 185 ? -6.792 9.485 -11.270 1.00 73.94 185 GLY A CA 1
ATOM 1480 C C . GLY A 1 185 ? -6.077 9.032 -12.548 1.00 73.94 185 GLY A C 1
ATOM 1481 O O . GLY A 1 185 ? -5.234 8.137 -12.529 1.00 73.94 185 GLY A O 1
ATOM 1482 N N . VAL A 1 186 ? -6.350 9.709 -13.668 1.00 75.69 186 VAL A N 1
ATOM 1483 C CA . VAL A 1 186 ? -5.755 9.434 -14.994 1.00 75.69 186 VAL A CA 1
ATOM 1484 C C . VAL A 1 186 ? -4.223 9.302 -14.953 1.00 75.69 186 VAL A C 1
ATOM 1486 O O . VAL A 1 186 ? -3.667 8.371 -15.533 1.00 75.69 186 VAL A O 1
ATOM 1489 N N . LYS A 1 187 ? -3.530 10.184 -14.217 1.00 75.75 187 LYS A N 1
ATOM 1490 C CA . LYS A 1 187 ? -2.057 10.174 -14.087 1.00 75.75 187 LYS A CA 1
ATOM 1491 C C . LYS A 1 187 ? -1.513 8.962 -13.316 1.00 75.75 187 LYS A C 1
ATOM 1493 O O . LYS A 1 187 ? -0.384 8.539 -13.553 1.00 75.75 187 LYS A O 1
ATOM 1498 N N . ALA A 1 188 ? -2.314 8.407 -12.411 1.00 78.75 188 ALA A N 1
ATOM 1499 C CA . ALA A 1 188 ? -1.985 7.228 -11.613 1.00 78.75 188 ALA A CA 1
ATOM 1500 C C . ALA A 1 188 ? -2.561 5.938 -12.223 1.00 78.75 188 ALA A C 1
ATOM 1502 O O . ALA A 1 188 ? -2.541 4.891 -11.582 1.00 78.75 188 ALA A O 1
ATOM 1503 N N . CYS A 1 189 ? -3.085 5.996 -13.454 1.00 85.19 189 CYS A N 1
ATOM 1504 C CA . CYS A 1 189 ? -3.677 4.833 -14.091 1.00 85.19 189 CYS A CA 1
ATOM 1505 C C . CYS A 1 189 ? -2.613 3.792 -14.450 1.00 85.19 189 CYS A C 1
ATOM 1507 O O . CYS A 1 189 ? -1.774 4.065 -15.314 1.00 85.19 189 CYS A O 1
ATOM 1509 N N . PRO A 1 190 ? -2.667 2.570 -13.887 1.00 83.88 190 PRO A N 1
ATOM 1510 C CA . PRO A 1 190 ? -1.681 1.530 -14.172 1.00 83.88 190 PRO A CA 1
ATOM 1511 C C . PRO A 1 190 ? -1.738 1.058 -15.632 1.00 83.88 190 PRO A C 1
ATOM 1513 O O . PRO A 1 190 ? -0.760 0.528 -16.158 1.00 83.88 190 PRO A O 1
ATOM 1516 N N . VAL A 1 191 ? -2.873 1.249 -16.314 1.00 87.75 191 VAL A N 1
ATOM 1517 C CA . VAL A 1 191 ? -2.997 0.993 -17.757 1.00 87.75 191 VAL A CA 1
ATOM 1518 C C . VAL A 1 191 ? -2.273 2.078 -18.556 1.00 87.75 191 VAL A C 1
ATOM 1520 O O . VAL A 1 191 ? -1.518 1.762 -19.475 1.00 87.75 191 VAL A O 1
ATOM 1523 N N . LEU A 1 192 ? -2.455 3.352 -18.194 1.00 91.12 192 LEU A N 1
ATOM 1524 C CA . LEU A 1 192 ? -1.805 4.472 -18.877 1.00 91.12 192 LEU A CA 1
ATOM 1525 C C . LEU A 1 192 ? -0.290 4.486 -18.632 1.00 91.12 192 LEU A C 1
ATOM 1527 O O . LEU A 1 192 ? 0.478 4.685 -19.570 1.00 91.12 192 LEU A O 1
ATOM 1531 N N . GLN A 1 193 ? 0.144 4.211 -17.400 1.00 89.19 193 GLN A N 1
ATOM 1532 C CA . GLN A 1 193 ? 1.558 4.117 -17.036 1.00 89.19 193 GLN A CA 1
ATOM 1533 C C . GLN A 1 193 ? 2.264 2.995 -17.801 1.00 89.19 193 GLN A C 1
ATOM 1535 O O . GLN A 1 193 ? 3.334 3.228 -18.358 1.00 89.19 193 GLN A O 1
ATOM 1540 N N . ARG A 1 194 ? 1.646 1.810 -17.926 1.00 89.50 194 ARG A N 1
ATOM 1541 C CA . ARG A 1 194 ? 2.195 0.727 -18.760 1.00 89.50 194 ARG A CA 1
ATOM 1542 C C . ARG A 1 194 ? 2.330 1.138 -20.224 1.00 89.50 194 ARG A C 1
ATOM 1544 O O . ARG A 1 194 ? 3.398 0.955 -20.796 1.00 89.50 194 ARG A O 1
ATOM 1551 N N . LYS A 1 195 ? 1.303 1.770 -20.804 1.00 91.31 195 LYS A N 1
ATOM 1552 C CA . LYS A 1 195 ? 1.365 2.285 -22.185 1.00 91.31 195 LYS A CA 1
ATOM 1553 C C . LYS A 1 195 ? 2.456 3.344 -22.369 1.00 91.31 195 LYS A C 1
ATOM 1555 O O . LYS A 1 195 ? 3.099 3.384 -23.413 1.00 91.31 195 LYS A O 1
ATOM 1560 N N . ALA A 1 196 ? 2.669 4.212 -21.381 1.00 90.31 196 ALA A N 1
ATOM 1561 C CA . ALA A 1 196 ? 3.732 5.213 -21.422 1.00 90.31 196 ALA A CA 1
ATOM 1562 C C . ALA A 1 196 ? 5.123 4.563 -21.366 1.00 90.31 196 ALA A C 1
ATOM 1564 O O . ALA A 1 196 ? 5.985 4.901 -22.174 1.00 90.31 196 ALA A O 1
ATOM 1565 N N . LEU A 1 197 ? 5.322 3.588 -20.475 1.00 90.44 197 LEU A N 1
ATOM 1566 C CA . LEU A 1 197 ? 6.571 2.827 -20.387 1.00 90.44 197 LEU A CA 1
ATOM 1567 C C . LEU A 1 197 ? 6.856 2.043 -21.672 1.00 90.44 197 LEU A C 1
ATOM 1569 O O . LEU A 1 197 ? 7.988 2.049 -22.143 1.00 90.44 197 LEU A O 1
ATOM 1573 N N . GLU A 1 198 ? 5.831 1.442 -22.278 1.00 93.31 198 GLU A N 1
ATOM 1574 C CA . GLU A 1 198 ? 5.945 0.740 -23.560 1.00 93.31 198 GLU A CA 1
ATOM 1575 C C . GLU A 1 198 ? 6.330 1.691 -24.708 1.00 93.31 198 GLU A C 1
ATOM 1577 O O . GLU A 1 198 ? 7.115 1.342 -25.587 1.00 93.31 198 GLU A O 1
ATOM 1582 N N . LYS A 1 199 ? 5.824 2.932 -24.706 1.00 92.19 199 LYS A N 1
ATOM 1583 C CA . LYS A 1 199 ? 6.260 3.949 -25.677 1.00 92.19 199 LYS A CA 1
ATOM 1584 C C . LYS A 1 199 ? 7.733 4.306 -25.493 1.00 92.19 199 LYS A C 1
ATOM 1586 O O . LYS A 1 199 ? 8.456 4.387 -26.482 1.00 92.19 199 LYS A O 1
ATOM 1591 N N . VAL A 1 200 ? 8.181 4.472 -24.248 1.00 94.12 200 VAL A N 1
ATOM 1592 C CA . VAL A 1 200 ? 9.590 4.756 -23.935 1.00 94.12 200 VAL A CA 1
ATOM 1593 C C . VAL A 1 200 ? 10.489 3.577 -24.319 1.00 94.12 200 VAL A C 1
ATOM 1595 O O . VAL A 1 200 ? 11.570 3.795 -24.861 1.00 94.12 200 VAL A O 1
ATOM 1598 N N . SER A 1 201 ? 10.064 2.330 -24.088 1.00 93.50 201 SER A N 1
ATOM 1599 C CA . SER A 1 201 ? 10.843 1.155 -24.496 1.00 93.50 201 SER A CA 1
ATOM 1600 C C . SER A 1 201 ? 10.957 1.060 -26.017 1.00 93.50 201 SER A C 1
ATOM 1602 O O . SER A 1 201 ? 12.063 0.893 -26.523 1.00 93.50 201 SER A O 1
ATOM 1604 N N . LYS A 1 202 ? 9.855 1.274 -26.751 1.00 95.00 202 LYS A N 1
ATOM 1605 C CA . LYS A 1 202 ? 9.858 1.307 -28.223 1.00 95.00 202 LYS A CA 1
ATOM 1606 C C . LYS A 1 202 ? 10.731 2.432 -28.783 1.00 95.00 202 LYS A C 1
ATOM 1608 O O . LYS A 1 202 ? 11.426 2.215 -29.769 1.00 95.00 202 LYS A O 1
ATOM 1613 N N . GLN A 1 203 ? 10.737 3.612 -28.156 1.00 91.50 203 GLN A N 1
ATOM 1614 C CA . GLN A 1 203 ? 11.640 4.703 -28.541 1.00 91.50 203 GLN A CA 1
ATOM 1615 C C . GLN A 1 203 ? 13.109 4.319 -28.343 1.00 91.50 203 GLN A C 1
ATOM 1617 O O . GLN A 1 203 ? 13.900 4.480 -29.265 1.00 91.50 203 GLN A O 1
ATOM 1622 N N . LYS A 1 204 ? 13.462 3.727 -27.196 1.00 93.88 204 LYS A N 1
ATOM 1623 C CA . LYS A 1 204 ? 14.835 3.262 -26.937 1.00 93.88 204 LYS A CA 1
ATOM 1624 C C . LYS A 1 204 ? 15.283 2.167 -27.904 1.00 93.88 204 LYS A C 1
ATOM 1626 O O . LYS A 1 204 ? 16.445 2.140 -28.297 1.00 93.88 204 LYS A O 1
ATOM 1631 N N . GLU A 1 205 ? 14.397 1.246 -28.279 1.00 92.75 205 GLU A N 1
ATOM 1632 C CA . GLU A 1 205 ? 14.700 0.229 -29.295 1.00 92.75 205 GLU A CA 1
ATOM 1633 C C . GLU A 1 205 ? 14.891 0.846 -30.682 1.00 92.75 205 GLU A C 1
ATOM 1635 O O . GLU A 1 205 ? 15.830 0.475 -31.385 1.00 92.75 205 GLU A O 1
ATOM 1640 N N . ALA A 1 206 ? 14.058 1.822 -31.057 1.00 91.75 206 ALA A N 1
ATOM 1641 C CA . ALA A 1 206 ? 14.209 2.555 -32.310 1.00 91.75 206 ALA A CA 1
ATOM 1642 C C . ALA A 1 206 ? 15.522 3.354 -32.357 1.00 91.75 206 ALA A C 1
ATOM 1644 O O . ALA A 1 206 ? 16.210 3.312 -33.371 1.00 91.75 206 ALA A O 1
ATOM 1645 N N . GLU A 1 207 ? 15.910 4.015 -31.262 1.00 91.56 207 GLU A N 1
ATOM 1646 C CA . GLU A 1 207 ? 17.196 4.716 -31.141 1.00 91.56 207 GLU A CA 1
ATOM 1647 C C . GLU A 1 207 ? 18.385 3.755 -31.231 1.00 91.56 207 GLU A C 1
ATOM 1649 O O . GLU A 1 207 ? 19.341 4.030 -31.951 1.00 91.56 207 GLU A O 1
ATOM 1654 N N . LYS A 1 208 ? 18.324 2.597 -30.556 1.00 91.81 208 LYS A N 1
ATOM 1655 C CA . LYS A 1 208 ? 19.369 1.564 -30.660 1.00 91.81 208 LYS A CA 1
ATOM 1656 C C . LYS A 1 208 ? 19.509 1.034 -32.083 1.00 91.81 208 LYS A C 1
ATOM 1658 O O . LYS A 1 208 ? 20.630 0.863 -32.550 1.00 91.81 208 LYS A O 1
ATOM 1663 N N . LYS A 1 209 ? 18.385 0.793 -32.763 1.00 90.50 209 LYS A N 1
ATOM 1664 C CA . LYS A 1 209 ? 18.377 0.350 -34.159 1.00 90.50 209 LYS A CA 1
ATOM 1665 C C . LYS A 1 209 ? 18.932 1.430 -35.094 1.00 90.50 209 LYS A C 1
ATOM 1667 O O . LYS A 1 209 ? 19.771 1.136 -35.933 1.00 90.50 209 LYS A O 1
ATOM 1672 N N . ALA A 1 210 ? 18.537 2.687 -34.902 1.00 87.50 210 ALA A N 1
ATOM 1673 C CA . ALA A 1 210 ? 19.086 3.805 -35.665 1.00 87.50 210 ALA A CA 1
ATOM 1674 C C . ALA A 1 210 ? 20.603 3.960 -35.441 1.00 87.50 210 ALA A C 1
ATOM 1676 O O . ALA A 1 210 ? 21.342 4.204 -36.390 1.00 87.50 210 ALA A O 1
ATOM 1677 N N . ALA A 1 211 ? 21.084 3.757 -34.210 1.00 83.75 211 ALA A N 1
ATOM 1678 C CA . ALA A 1 211 ? 22.510 3.784 -33.896 1.00 83.75 211 ALA A CA 1
ATOM 1679 C C . ALA A 1 211 ? 23.287 2.623 -34.546 1.00 83.75 211 ALA A C 1
ATOM 1681 O O . ALA A 1 211 ? 24.407 2.834 -35.010 1.00 83.75 211 ALA A O 1
ATOM 1682 N N . SER A 1 212 ? 22.712 1.413 -34.618 1.00 81.25 212 SER A N 1
ATOM 1683 C CA . SER A 1 212 ? 23.349 0.285 -35.317 1.00 81.25 212 SER A CA 1
ATOM 1684 C C . SER A 1 212 ? 23.392 0.478 -36.834 1.00 81.25 212 SER A C 1
ATOM 1686 O O . SER A 1 212 ? 24.396 0.149 -37.468 1.00 81.25 212 SER A O 1
ATOM 1688 N N . ASP A 1 213 ? 22.329 1.042 -37.411 1.00 79.50 213 ASP A N 1
ATOM 1689 C CA . ASP A 1 213 ? 22.259 1.323 -38.846 1.00 79.50 213 ASP A CA 1
ATOM 1690 C C . ASP A 1 213 ? 23.271 2.427 -39.230 1.00 79.50 213 ASP A C 1
ATOM 1692 O O . ASP A 1 213 ? 24.020 2.265 -40.191 1.00 79.50 213 ASP A O 1
ATOM 1696 N N . ALA A 1 214 ? 23.415 3.480 -38.411 1.00 74.38 214 ALA A N 1
ATOM 1697 C CA . ALA A 1 214 ? 24.396 4.554 -38.626 1.00 74.38 214 ALA A CA 1
ATOM 1698 C C . ALA A 1 214 ? 25.866 4.086 -38.534 1.00 74.38 214 ALA A C 1
ATOM 1700 O O . ALA A 1 214 ? 26.729 4.586 -39.260 1.00 74.38 214 ALA A O 1
ATOM 1701 N N . TRP A 1 215 ? 26.171 3.105 -37.674 1.00 70.12 215 TRP A N 1
ATOM 1702 C CA . TRP A 1 215 ? 27.518 2.520 -37.598 1.00 70.12 215 TRP A CA 1
ATOM 1703 C C . TRP A 1 215 ? 27.870 1.744 -38.878 1.00 70.12 215 TRP A C 1
ATOM 1705 O O . TRP A 1 215 ? 29.025 1.736 -39.304 1.00 70.12 215 TRP A O 1
ATOM 1715 N N . SER A 1 216 ? 26.879 1.124 -39.524 1.00 61.34 216 SER A N 1
ATOM 1716 C CA . SER A 1 216 ? 27.090 0.283 -40.710 1.00 61.34 216 SER A CA 1
ATOM 1717 C C . SER A 1 216 ? 27.435 1.088 -41.972 1.00 61.34 216 SER A C 1
ATOM 1719 O O . SER A 1 216 ? 28.086 0.559 -42.868 1.00 61.34 216 SER A O 1
ATOM 1721 N N . GLU A 1 217 ? 27.076 2.373 -42.035 1.00 58.28 217 GLU A N 1
ATOM 1722 C CA . GLU A 1 217 ? 27.368 3.245 -43.187 1.00 58.28 217 GLU A CA 1
ATOM 1723 C C . GLU A 1 217 ? 28.749 3.925 -43.120 1.00 58.28 217 GLU A C 1
ATOM 1725 O O . GLU A 1 217 ? 29.240 4.433 -44.125 1.00 58.28 217 GLU A O 1
ATOM 1730 N N . SER A 1 218 ? 29.427 3.895 -41.969 1.00 59.16 218 SER A N 1
ATOM 1731 C CA . SER A 1 218 ? 30.730 4.567 -41.782 1.00 59.16 218 SER A CA 1
ATOM 1732 C C . SER A 1 218 ? 31.940 3.670 -42.098 1.00 59.16 218 SER A C 1
ATOM 1734 O O . SER A 1 218 ? 33.086 4.055 -41.869 1.00 59.16 218 SER A O 1
ATOM 1736 N N . GLY A 1 219 ? 31.696 2.451 -42.588 1.00 56.38 219 GLY A N 1
ATOM 1737 C CA . GLY A 1 219 ? 32.666 1.360 -42.600 1.00 56.38 219 GLY A CA 1
ATOM 1738 C C . GLY A 1 219 ? 33.207 0.923 -43.959 1.00 56.38 219 GLY A C 1
ATOM 1739 O O . GLY A 1 219 ? 33.570 -0.237 -44.055 1.00 56.38 219 GLY A O 1
ATOM 1740 N N . THR A 1 220 ? 33.288 1.765 -44.996 1.00 53.31 220 THR A N 1
ATOM 1741 C CA . THR A 1 220 ? 34.073 1.429 -46.208 1.00 53.31 220 THR A CA 1
ATOM 1742 C C . THR A 1 220 ? 34.446 2.665 -47.021 1.00 53.31 220 THR A C 1
ATOM 1744 O O . THR A 1 220 ? 33.689 3.109 -47.878 1.00 53.31 220 THR A O 1
ATOM 1747 N N . SER A 1 221 ? 35.670 3.144 -46.816 1.00 49.97 221 SER A N 1
ATOM 1748 C CA . SER A 1 221 ? 36.395 3.970 -47.781 1.00 49.97 221 SER A CA 1
ATOM 1749 C C . SER A 1 221 ? 37.861 3.568 -47.719 1.00 49.97 221 SER A C 1
ATOM 1751 O O . SER A 1 221 ? 38.561 4.074 -46.854 1.00 49.97 221 SER A O 1
ATOM 1753 N N . THR A 1 222 ? 38.316 2.642 -48.574 1.00 46.81 222 THR A N 1
ATOM 1754 C CA . THR A 1 222 ? 39.573 2.758 -49.354 1.00 46.81 222 THR A CA 1
ATOM 1755 C C . THR A 1 222 ? 39.615 1.669 -50.451 1.00 46.81 222 THR A C 1
ATOM 1757 O O . THR A 1 222 ? 39.624 0.480 -50.151 1.00 46.81 222 THR A O 1
ATOM 1760 N N . THR A 1 223 ? 39.658 2.132 -51.713 1.00 50.81 223 THR A N 1
ATOM 1761 C CA . THR A 1 223 ? 40.142 1.499 -52.973 1.00 50.81 223 THR A CA 1
ATOM 1762 C C . THR A 1 223 ? 39.506 0.200 -53.497 1.00 50.81 223 THR A C 1
ATOM 1764 O O . THR A 1 223 ? 39.780 -0.874 -52.983 1.00 50.81 223 THR A O 1
ATOM 1767 N N . ALA A 1 224 ? 38.827 0.240 -54.653 1.00 41.84 224 ALA A N 1
ATOM 1768 C CA . ALA A 1 224 ? 39.451 0.200 -55.987 1.00 41.84 224 ALA A CA 1
ATOM 1769 C C . ALA A 1 224 ? 38.413 0.058 -57.129 1.00 41.84 224 ALA A C 1
ATOM 1771 O O . ALA A 1 224 ? 37.322 -0.475 -56.970 1.00 41.84 224 ALA A O 1
ATOM 1772 N N . SER A 1 225 ? 38.825 0.591 -58.273 1.00 50.16 225 SER A N 1
ATOM 1773 C CA . SER A 1 225 ? 38.218 0.791 -59.590 1.00 50.16 225 SER A CA 1
ATOM 1774 C C . SER A 1 225 ? 37.392 -0.329 -60.245 1.00 50.16 225 SER A C 1
ATOM 1776 O O . SER A 1 225 ? 37.748 -1.499 -60.197 1.00 50.16 225 SER A O 1
ATOM 1778 N N . SER A 1 226 ? 36.421 0.144 -61.042 1.00 47.78 226 SER A N 1
ATOM 1779 C CA . SER A 1 226 ? 35.918 -0.384 -62.323 1.00 47.78 226 SER A CA 1
ATOM 1780 C C . SER A 1 226 ? 35.376 -1.818 -62.376 1.00 47.78 226 SER A C 1
ATOM 1782 O O . SER A 1 226 ? 36.124 -2.781 -62.334 1.00 47.78 226 SER A O 1
A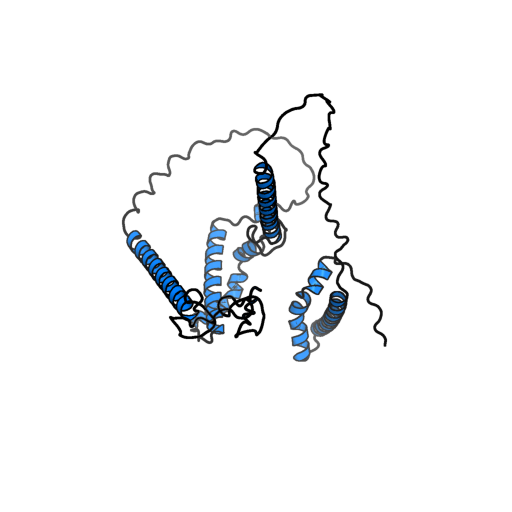TOM 1784 N N . TRP A 1 227 ? 34.086 -1.948 -62.693 1.00 39.09 227 TRP A N 1
ATOM 1785 C CA . TRP A 1 227 ? 33.624 -2.385 -64.018 1.00 39.09 227 TRP A CA 1
ATOM 1786 C C . TRP A 1 227 ? 32.121 -2.108 -64.160 1.00 39.09 227 TRP A C 1
ATOM 1788 O O . TRP A 1 227 ? 31.346 -2.093 -63.209 1.00 39.09 227 TRP A O 1
ATOM 1798 N N . THR A 1 228 ? 31.751 -1.801 -65.392 1.00 45.53 228 THR A N 1
ATOM 1799 C CA . THR A 1 228 ? 30.436 -1.379 -65.860 1.00 45.53 228 THR A CA 1
ATOM 1800 C C . THR A 1 228 ? 29.368 -2.472 -65.759 1.00 45.53 228 THR A C 1
ATOM 1802 O O . THR A 1 228 ? 29.658 -3.636 -66.021 1.00 45.53 228 THR A O 1
ATOM 1805 N N . SER A 1 229 ? 28.107 -2.036 -65.654 1.00 40.62 229 SER A N 1
ATOM 1806 C CA . SER A 1 229 ? 27.013 -2.391 -66.580 1.00 40.62 229 SER A CA 1
ATOM 1807 C C . SER A 1 229 ? 25.743 -2.993 -65.955 1.00 40.62 229 SER A C 1
ATOM 1809 O O . SER A 1 229 ? 25.771 -3.918 -65.153 1.00 40.62 229 SER A O 1
ATOM 1811 N N . ARG A 1 230 ? 24.623 -2.483 -66.489 1.00 41.03 230 ARG A N 1
ATOM 1812 C CA . ARG A 1 230 ? 23.246 -3.015 -66.524 1.00 41.03 230 ARG A CA 1
ATOM 1813 C C . ARG A 1 230 ? 22.351 -2.880 -65.289 1.00 41.03 230 ARG A C 1
ATOM 1815 O O . ARG A 1 230 ? 22.148 -3.791 -64.498 1.00 41.03 230 ARG A O 1
ATOM 1822 N N . LYS A 1 231 ? 21.625 -1.757 -65.306 1.00 49.78 231 LYS A N 1
ATOM 1823 C CA . LYS A 1 231 ? 20.161 -1.694 -65.506 1.00 49.78 231 LYS A CA 1
ATOM 1824 C C . LYS A 1 231 ? 19.436 -3.050 -65.411 1.00 49.78 231 LYS A C 1
ATOM 1826 O O . LYS A 1 231 ? 19.434 -3.823 -66.366 1.00 49.78 231 LYS A O 1
ATOM 1831 N N . SER A 1 232 ? 18.703 -3.256 -64.319 1.00 40.16 232 SER A N 1
ATOM 1832 C CA . SER A 1 232 ? 17.401 -3.920 -64.396 1.00 40.16 232 SER A CA 1
ATOM 1833 C C . SER A 1 232 ? 16.419 -3.283 -63.417 1.00 40.16 232 SER A C 1
ATOM 1835 O O . SER A 1 232 ? 16.535 -3.359 -62.197 1.00 40.16 232 SER A O 1
ATOM 1837 N N . GLU A 1 233 ? 15.446 -2.603 -64.010 1.00 48.41 233 GLU A N 1
ATOM 1838 C CA . GLU A 1 233 ? 14.177 -2.259 -63.400 1.00 48.41 233 GLU A CA 1
ATOM 1839 C C . GLU A 1 233 ? 13.466 -3.558 -63.006 1.00 48.41 233 GLU A C 1
ATOM 1841 O O . GLU A 1 233 ? 13.069 -4.337 -63.871 1.00 48.41 233 GLU A O 1
ATOM 1846 N N . ARG A 1 234 ? 13.260 -3.793 -61.708 1.00 41.12 234 ARG A N 1
ATOM 1847 C CA . ARG A 1 234 ? 12.128 -4.598 -61.240 1.00 41.12 234 ARG A CA 1
ATOM 1848 C C . ARG A 1 234 ? 11.519 -3.952 -60.011 1.00 41.12 234 ARG A C 1
ATOM 1850 O O . ARG A 1 234 ? 12.068 -3.986 -58.913 1.00 41.12 234 ARG A O 1
ATOM 1857 N N . GLY A 1 235 ? 10.351 -3.360 -60.244 1.00 46.88 235 GLY A N 1
ATOM 1858 C CA . GLY A 1 235 ? 9.451 -2.873 -59.218 1.00 46.88 235 GLY A CA 1
ATOM 1859 C C . GLY A 1 235 ? 9.121 -3.979 -58.221 1.00 46.88 235 GLY A C 1
ATOM 1860 O O . GLY A 1 235 ? 8.415 -4.932 -58.530 1.00 46.88 235 GLY A O 1
ATOM 1861 N N . GLY A 1 236 ? 9.619 -3.822 -57.002 1.00 41.91 236 GLY A N 1
ATOM 1862 C CA . GLY A 1 236 ? 9.160 -4.554 -55.834 1.00 41.91 236 GLY A CA 1
ATOM 1863 C C . GLY A 1 236 ? 8.244 -3.648 -55.033 1.00 41.91 236 GLY A C 1
ATOM 1864 O O . GLY A 1 236 ? 8.701 -2.945 -54.135 1.00 41.91 236 GLY A O 1
ATOM 1865 N N . ARG A 1 237 ? 6.949 -3.658 -55.370 1.00 49.22 237 ARG A N 1
ATOM 1866 C CA . ARG A 1 237 ? 5.849 -3.182 -54.519 1.00 49.22 237 ARG A CA 1
ATOM 1867 C C . ARG A 1 237 ? 5.980 -3.900 -53.165 1.00 49.22 237 ARG A C 1
ATOM 1869 O O . ARG A 1 237 ? 5.441 -4.987 -52.980 1.00 49.22 237 ARG A O 1
ATOM 1876 N N . LYS A 1 238 ? 6.740 -3.335 -52.222 1.00 44.28 238 LYS A N 1
ATOM 1877 C CA . LYS A 1 238 ? 6.775 -3.819 -50.839 1.00 44.28 238 LYS A CA 1
ATOM 1878 C C . LYS A 1 238 ? 5.434 -3.456 -50.228 1.00 44.28 238 LYS A C 1
ATOM 1880 O O . LYS A 1 238 ? 5.186 -2.314 -49.842 1.00 44.28 238 LYS A O 1
ATOM 1885 N N . GLY A 1 239 ? 4.540 -4.442 -50.264 1.00 44.72 239 GLY A N 1
ATOM 1886 C CA . GLY A 1 239 ? 3.262 -4.412 -49.588 1.00 44.72 239 GLY A CA 1
ATOM 1887 C C . GLY A 1 239 ? 3.474 -3.894 -48.178 1.00 44.72 239 GLY A C 1
ATOM 1888 O O . GLY A 1 239 ? 4.344 -4.367 -47.447 1.00 44.72 239 GLY A O 1
ATOM 1889 N N . LYS A 1 240 ? 2.677 -2.886 -47.828 1.00 44.66 240 LYS A N 1
ATOM 1890 C CA . LYS A 1 240 ? 2.412 -2.501 -46.451 1.00 44.66 240 LYS A CA 1
ATOM 1891 C C . LYS A 1 240 ? 1.895 -3.758 -45.759 1.00 44.66 240 LYS A C 1
ATOM 1893 O O . LYS A 1 240 ? 0.698 -4.031 -45.781 1.00 44.66 240 LYS A O 1
ATOM 1898 N N . SER A 1 241 ? 2.813 -4.538 -45.197 1.00 46.84 241 SER A N 1
ATOM 1899 C CA . SER A 1 241 ? 2.539 -5.453 -44.105 1.00 46.84 241 SER A CA 1
ATOM 1900 C C . SER A 1 241 ? 1.950 -4.566 -43.022 1.00 46.84 241 SER A C 1
ATOM 1902 O O . SER A 1 241 ? 2.678 -3.946 -42.247 1.00 46.84 241 SER A O 1
ATOM 1904 N N . ARG A 1 242 ? 0.619 -4.417 -43.045 1.00 43.75 242 ARG A N 1
ATOM 1905 C CA . ARG A 1 242 ? -0.159 -4.071 -41.867 1.00 43.75 242 ARG A CA 1
ATOM 1906 C C . ARG A 1 242 ? 0.306 -5.102 -40.862 1.00 43.75 242 ARG A C 1
ATOM 1908 O O . ARG A 1 242 ? -0.061 -6.265 -40.981 1.00 43.75 242 ARG A O 1
ATOM 1915 N N . THR A 1 243 ? 1.206 -4.689 -39.978 1.00 47.66 243 THR A N 1
ATOM 1916 C CA . THR A 1 243 ? 1.514 -5.394 -38.751 1.00 47.66 243 THR A CA 1
ATOM 1917 C C . THR A 1 243 ? 0.148 -5.582 -38.130 1.00 47.66 243 THR A C 1
ATOM 1919 O O . THR A 1 243 ? -0.445 -4.625 -37.629 1.00 47.66 243 THR A O 1
ATOM 1922 N N . ALA A 1 244 ? -0.424 -6.765 -38.352 1.00 44.41 244 ALA A N 1
ATOM 1923 C CA . ALA A 1 244 ? -1.580 -7.225 -37.637 1.00 44.41 244 ALA A CA 1
ATOM 1924 C C . ALA A 1 244 ? -1.149 -7.030 -36.197 1.00 44.41 244 ALA A C 1
ATOM 1926 O O . ALA A 1 244 ? -0.151 -7.598 -35.752 1.00 44.41 244 ALA A O 1
ATOM 1927 N N . TRP A 1 245 ? -1.785 -6.063 -35.546 1.00 40.06 245 TRP A N 1
ATOM 1928 C CA . TRP A 1 245 ? -1.751 -5.972 -34.110 1.00 40.06 245 TRP A CA 1
ATOM 1929 C C . TRP A 1 245 ? -2.246 -7.335 -33.705 1.00 40.06 245 TRP A C 1
ATOM 1931 O O . TRP A 1 245 ? -3.426 -7.604 -33.911 1.00 40.06 245 TRP A O 1
ATOM 1941 N N . SER A 1 246 ? -1.309 -8.207 -33.329 1.00 47.00 246 SER A N 1
ATOM 1942 C CA . SER A 1 246 ? -1.590 -9.519 -32.794 1.00 47.00 246 SER A CA 1
ATOM 1943 C C . SER A 1 246 ? -2.630 -9.246 -31.741 1.00 47.00 246 SER A C 1
ATOM 1945 O O . SER A 1 246 ? -2.357 -8.592 -30.733 1.00 47.00 246 SER A O 1
ATOM 1947 N N . GLU A 1 247 ? -3.858 -9.559 -32.113 1.00 45.94 247 GLU A N 1
ATOM 1948 C CA . GLU A 1 247 ? -5.032 -9.437 -31.297 1.00 45.94 247 GLU A CA 1
ATOM 1949 C C . GLU A 1 247 ? -4.631 -10.240 -30.070 1.00 45.94 247 GLU A C 1
ATOM 1951 O O . GLU A 1 247 ? -4.297 -11.420 -30.188 1.00 45.94 247 GLU A O 1
ATOM 1956 N N . TRP A 1 248 ? -4.395 -9.533 -28.959 1.00 47.97 248 TRP A N 1
ATOM 1957 C CA . TRP A 1 248 ? -3.888 -10.115 -27.723 1.00 47.97 248 TRP A CA 1
ATOM 1958 C C . TRP A 1 248 ? -5.015 -10.988 -27.192 1.00 47.97 248 TRP A C 1
ATOM 1960 O O . TRP A 1 248 ? -5.798 -10.566 -26.344 1.00 47.97 248 TRP A O 1
ATOM 1970 N N . HIS A 1 249 ? -5.142 -12.168 -27.789 1.00 46.75 249 HIS A N 1
ATOM 1971 C CA . HIS A 1 249 ? -6.130 -13.159 -27.446 1.00 46.75 249 HIS A CA 1
ATOM 1972 C C . HIS A 1 249 ? -5.772 -13.652 -26.041 1.00 46.75 249 HIS A C 1
ATOM 1974 O O . HIS A 1 249 ? -4.640 -14.090 -25.819 1.00 46.75 249 HIS A O 1
ATOM 1980 N N . PRO A 1 250 ? -6.694 -13.554 -25.068 1.00 56.09 250 PRO A N 1
ATOM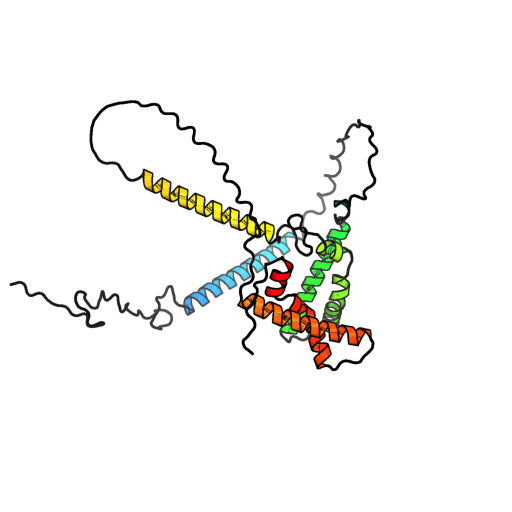 1981 C CA . PRO A 1 250 ? -6.510 -14.009 -23.686 1.00 56.09 250 PRO A CA 1
ATOM 1982 C C . PRO A 1 250 ? -6.234 -15.517 -23.515 1.00 56.09 250 PRO A C 1
ATOM 1984 O O . PRO A 1 250 ? -6.259 -16.017 -22.393 1.00 56.09 250 PRO A O 1
ATOM 1987 N N . GLU A 1 251 ? -5.970 -16.257 -24.594 1.00 54.31 251 GLU A N 1
ATOM 1988 C CA . GLU A 1 251 ? -5.893 -17.723 -24.638 1.00 54.31 251 GLU A CA 1
ATOM 1989 C C . GLU A 1 251 ? -4.706 -18.332 -23.872 1.00 54.31 251 GLU A C 1
ATOM 1991 O O . GLU A 1 251 ? -4.599 -19.551 -23.769 1.00 54.31 251 GLU A O 1
ATOM 1996 N N . HIS A 1 252 ? -3.837 -17.517 -23.269 1.00 62.81 252 HIS A N 1
ATOM 1997 C CA . HIS A 1 252 ? -2.654 -18.004 -22.548 1.00 62.81 252 HIS A CA 1
ATOM 1998 C C . HIS A 1 252 ? -2.553 -17.543 -21.090 1.00 62.81 252 HIS A C 1
ATOM 2000 O O . HIS A 1 252 ? -1.472 -17.564 -20.504 1.00 62.81 252 HIS A O 1
ATOM 2006 N N . TRP A 1 253 ? -3.654 -17.126 -20.464 1.00 90.00 253 TRP A N 1
ATOM 2007 C CA . TRP A 1 253 ? -3.658 -16.851 -19.024 1.00 90.00 253 TRP A CA 1
ATOM 2008 C C . TRP A 1 253 ? -4.046 -18.099 -18.250 1.00 90.00 253 TRP A C 1
ATOM 2010 O O . TRP A 1 253 ? -5.166 -18.220 -17.774 1.00 90.00 253 TRP A O 1
ATOM 2020 N N . VAL A 1 254 ? -3.113 -19.037 -18.137 1.00 94.62 254 VAL A N 1
ATOM 2021 C CA . VAL A 1 254 ? -3.280 -20.262 -17.350 1.00 94.62 254 VAL A CA 1
ATOM 2022 C C . VAL A 1 254 ? -2.568 -20.081 -16.004 1.00 94.62 254 VAL A C 1
ATOM 2024 O O . VAL A 1 254 ? -1.461 -19.539 -15.965 1.00 94.62 254 VAL A O 1
ATOM 2027 N N . LEU A 1 255 ? -3.198 -20.474 -14.893 1.00 96.19 255 LEU A N 1
ATOM 2028 C CA . LEU A 1 255 ? -2.524 -20.515 -13.585 1.00 96.19 255 LEU A CA 1
ATOM 2029 C C . LEU A 1 255 ? -1.420 -21.574 -13.600 1.00 96.19 255 LEU A C 1
ATOM 2031 O O . LEU A 1 255 ? -1.617 -22.645 -14.165 1.00 96.19 255 LEU A O 1
ATOM 2035 N N . SER A 1 256 ? -0.282 -21.317 -12.953 1.00 95.94 256 SER A N 1
ATOM 2036 C CA . SER A 1 256 ? 0.695 -22.393 -12.740 1.00 95.94 256 SER A CA 1
ATOM 2037 C C . SER A 1 256 ? 0.117 -23.474 -11.814 1.00 95.94 256 SER A C 1
ATOM 2039 O O . SER A 1 256 ? -0.838 -23.228 -11.074 1.00 95.94 256 SER A O 1
ATOM 2041 N N . GLU A 1 257 ? 0.693 -24.680 -11.817 1.00 95.56 257 GLU A N 1
ATOM 2042 C CA . GLU A 1 257 ? 0.230 -25.752 -10.924 1.00 95.56 257 GLU A CA 1
ATOM 2043 C C . GLU A 1 257 ? 0.272 -25.350 -9.443 1.00 95.56 257 GLU A C 1
ATOM 2045 O O . GLU A 1 257 ? -0.653 -25.660 -8.691 1.00 95.56 257 GLU A O 1
ATOM 2050 N N . ASP A 1 258 ? 1.323 -24.646 -9.019 1.00 95.56 258 ASP A N 1
ATOM 2051 C CA . ASP A 1 258 ? 1.459 -24.163 -7.643 1.00 95.56 258 ASP A CA 1
ATOM 2052 C C . ASP A 1 258 ? 0.414 -23.094 -7.314 1.00 95.56 258 ASP A C 1
ATOM 2054 O O . ASP A 1 258 ? -0.190 -23.129 -6.239 1.00 95.56 258 ASP A O 1
ATOM 2058 N N . GLU A 1 259 ? 0.139 -22.193 -8.262 1.00 96.75 259 GLU A N 1
ATOM 2059 C CA . GLU A 1 259 ? -0.908 -21.181 -8.124 1.00 96.75 259 GLU A CA 1
ATOM 2060 C C . GLU A 1 259 ? -2.291 -21.824 -8.023 1.00 96.75 259 GLU A C 1
ATOM 2062 O O . GLU A 1 259 ? -3.089 -21.417 -7.186 1.00 96.75 259 GLU A O 1
ATOM 2067 N N . GLU A 1 260 ? -2.584 -22.861 -8.806 1.00 97.19 260 GLU A N 1
ATOM 2068 C CA . GLU A 1 260 ? -3.850 -23.594 -8.704 1.00 97.19 260 GLU A CA 1
ATOM 2069 C C . GLU A 1 260 ? -3.967 -24.336 -7.358 1.00 97.19 260 GLU A C 1
ATOM 2071 O O . GLU A 1 260 ? -5.026 -24.315 -6.722 1.00 97.19 260 GLU A O 1
ATOM 2076 N N . ARG A 1 261 ? -2.882 -24.949 -6.855 1.00 96.44 261 ARG A N 1
ATOM 2077 C CA . ARG A 1 261 ? -2.871 -25.576 -5.515 1.00 96.44 261 ARG A CA 1
ATOM 2078 C C . ARG A 1 261 ? -3.145 -24.544 -4.427 1.00 96.44 261 ARG A C 1
ATOM 2080 O O . ARG A 1 261 ? -3.909 -24.809 -3.495 1.00 96.44 261 ARG A O 1
ATOM 2087 N N . GLU A 1 262 ? -2.520 -23.377 -4.527 1.00 97.38 262 GLU A N 1
ATOM 2088 C CA . GLU A 1 262 ? -2.725 -22.279 -3.593 1.00 97.38 262 GLU A CA 1
ATOM 2089 C C . GLU A 1 262 ? -4.145 -21.708 -3.692 1.00 97.38 262 GLU A C 1
ATOM 2091 O O . GLU A 1 262 ? -4.802 -21.546 -2.661 1.00 97.38 262 GLU A O 1
ATOM 2096 N N . ALA A 1 263 ? -4.669 -21.512 -4.906 1.00 97.38 263 ALA A N 1
ATOM 2097 C CA . ALA A 1 263 ? -6.040 -21.072 -5.153 1.00 97.38 263 ALA A CA 1
ATOM 2098 C C . ALA A 1 263 ? -7.037 -21.985 -4.432 1.00 97.38 263 ALA A C 1
ATOM 2100 O O . ALA A 1 263 ? -7.851 -21.509 -3.643 1.00 97.38 263 ALA A O 1
ATOM 2101 N N . ARG A 1 264 ? -6.909 -23.309 -4.600 1.00 97.06 264 ARG A N 1
ATOM 2102 C CA . ARG A 1 264 ? -7.788 -24.293 -3.945 1.00 97.06 264 ARG A CA 1
ATOM 2103 C C . ARG A 1 264 ? -7.704 -24.246 -2.420 1.00 97.06 264 ARG A C 1
ATOM 2105 O O . ARG A 1 264 ? -8.728 -24.390 -1.746 1.00 97.06 264 ARG A O 1
ATOM 2112 N N . LYS A 1 265 ? -6.511 -24.031 -1.850 1.00 97.81 265 LYS A N 1
ATOM 2113 C CA . LYS A 1 265 ? -6.335 -23.856 -0.395 1.00 97.81 265 LYS A CA 1
ATOM 2114 C C . LYS A 1 265 ? -7.041 -22.592 0.098 1.00 97.81 265 LYS A C 1
ATOM 2116 O O . LYS A 1 265 ? -7.736 -22.649 1.112 1.00 97.81 265 LYS A O 1
ATOM 2121 N N . LEU A 1 266 ? -6.883 -21.472 -0.606 1.00 97.62 266 LEU A N 1
ATOM 2122 C CA . LEU A 1 266 ? -7.519 -20.201 -0.251 1.00 97.62 266 LEU A CA 1
ATOM 2123 C C . LEU A 1 266 ? -9.045 -20.274 -0.399 1.00 97.62 266 LEU A C 1
ATOM 2125 O O . LEU A 1 266 ? -9.764 -19.842 0.494 1.00 97.62 266 LEU A O 1
ATOM 2129 N N . GLU A 1 267 ? -9.556 -20.914 -1.448 1.00 97.56 267 GLU A N 1
ATOM 2130 C CA . GLU A 1 267 ? -10.995 -21.130 -1.652 1.00 97.56 267 GLU A CA 1
ATOM 2131 C C . GLU A 1 267 ? -11.616 -22.057 -0.611 1.00 97.56 267 GLU A C 1
ATOM 2133 O O . GLU A 1 267 ? -12.760 -21.862 -0.199 1.00 97.56 267 GLU A O 1
ATOM 2138 N N . LYS A 1 268 ? -10.875 -23.071 -0.149 1.00 98.19 268 LYS A N 1
ATOM 2139 C CA . LYS A 1 268 ? -11.308 -23.893 0.986 1.00 98.19 268 LYS A CA 1
ATOM 2140 C C . LYS A 1 268 ? -11.453 -23.037 2.248 1.00 98.19 268 LYS A C 1
ATOM 2142 O O . LYS A 1 268 ? -12.475 -23.147 2.919 1.00 98.19 268 LYS A O 1
ATOM 2147 N N . LYS A 1 269 ? -10.489 -22.150 2.524 1.00 98.00 269 LYS A N 1
ATOM 2148 C CA . LYS A 1 269 ? -10.570 -21.206 3.653 1.00 98.00 269 LYS A CA 1
ATOM 2149 C C . LYS A 1 269 ? -11.746 -20.237 3.505 1.00 98.00 269 LYS A C 1
ATOM 2151 O O . LYS A 1 269 ? -12.474 -20.037 4.467 1.00 98.00 269 LYS A O 1
ATOM 2156 N N . LEU A 1 270 ? -11.980 -19.685 2.311 1.00 98.00 270 LEU A N 1
ATOM 2157 C CA . LEU A 1 270 ? -13.125 -18.799 2.066 1.00 98.00 270 LEU A CA 1
ATOM 2158 C C . LEU A 1 270 ? -14.470 -19.508 2.266 1.00 98.00 270 LEU A C 1
ATOM 2160 O O . LEU A 1 270 ? -15.396 -18.899 2.792 1.00 98.00 270 LEU A O 1
ATOM 2164 N N . ARG A 1 271 ? -14.584 -20.796 1.915 1.00 98.50 271 ARG A N 1
ATOM 2165 C CA . ARG A 1 271 ? -15.788 -21.593 2.210 1.00 98.50 271 ARG A CA 1
ATOM 2166 C C . ARG A 1 271 ? -15.998 -21.814 3.707 1.00 98.50 271 ARG A C 1
ATOM 2168 O O . ARG A 1 271 ? -17.128 -21.718 4.172 1.00 98.50 271 ARG A O 1
ATOM 2175 N N . GLU A 1 272 ? -14.930 -22.083 4.456 1.00 98.38 272 GLU A N 1
ATOM 2176 C CA . GLU A 1 272 ? -14.998 -22.193 5.920 1.00 98.38 272 GLU A CA 1
ATOM 2177 C C . GLU A 1 272 ? -15.458 -20.869 6.550 1.00 98.38 272 GLU A C 1
ATOM 2179 O O . GLU A 1 272 ? -16.385 -20.862 7.357 1.00 98.38 272 GLU A O 1
ATOM 2184 N N . ILE A 1 273 ? -14.879 -19.744 6.115 1.00 97.94 273 ILE A N 1
ATOM 2185 C CA . ILE A 1 273 ? -15.268 -18.401 6.565 1.00 97.94 273 ILE A CA 1
ATOM 2186 C C . ILE A 1 273 ? -16.732 -18.103 6.226 1.00 97.94 273 ILE A C 1
ATOM 2188 O O . ILE A 1 273 ? -17.464 -17.629 7.088 1.00 97.94 273 ILE A O 1
ATOM 2192 N N . ALA A 1 274 ? -17.193 -18.430 5.016 1.00 98.06 274 ALA A N 1
ATOM 2193 C CA . ALA A 1 274 ? -18.592 -18.242 4.633 1.00 98.06 274 ALA A CA 1
ATOM 2194 C C . ALA A 1 274 ? -19.556 -19.035 5.539 1.00 98.06 274 ALA A C 1
ATOM 2196 O O . ALA A 1 274 ? -20.632 -18.542 5.879 1.00 98.06 274 ALA A O 1
ATOM 2197 N N . GLY A 1 275 ? -19.158 -20.235 5.981 1.00 98.31 275 GLY A N 1
ATOM 2198 C CA . GLY A 1 275 ? -19.898 -21.008 6.980 1.00 98.31 275 GLY A CA 1
ATOM 2199 C C . GLY A 1 275 ? -19.951 -20.313 8.346 1.00 98.31 275 GLY A C 1
ATOM 2200 O O . GLY A 1 275 ? -21.020 -20.233 8.950 1.00 98.31 275 GLY A O 1
ATOM 2201 N N . LEU A 1 276 ? -18.829 -19.754 8.813 1.00 98.38 276 LEU A N 1
ATOM 2202 C CA . LEU A 1 276 ? -18.777 -18.979 10.061 1.00 98.38 276 LEU A CA 1
ATOM 2203 C C . LEU A 1 276 ? -19.664 -17.727 9.991 1.00 98.38 276 LEU A C 1
ATOM 2205 O O . LEU A 1 276 ? -20.462 -17.490 10.893 1.00 98.38 276 LEU A O 1
ATOM 2209 N N . GLU A 1 277 ? -19.608 -16.969 8.897 1.00 97.44 277 GLU A N 1
ATOM 2210 C CA . GLU A 1 277 ? -20.475 -15.803 8.685 1.00 97.44 277 GLU A CA 1
ATOM 2211 C C . GLU A 1 277 ? -21.963 -16.170 8.674 1.00 97.44 277 GLU A C 1
ATOM 2213 O O . GLU A 1 277 ? -22.802 -15.404 9.153 1.00 97.44 277 GLU A O 1
ATOM 2218 N N . GLN A 1 278 ? -22.316 -17.347 8.150 1.00 98.44 278 GLN A N 1
ATOM 2219 C CA . GLN A 1 278 ? -23.688 -17.840 8.203 1.00 98.44 278 GLN A CA 1
ATOM 2220 C C . GLN A 1 278 ? -24.135 -18.133 9.643 1.00 98.44 278 GLN A C 1
ATOM 2222 O O . GLN A 1 278 ? -25.276 -17.830 9.988 1.00 98.44 278 GLN A O 1
ATOM 2227 N N . LEU A 1 279 ? -23.257 -18.670 10.499 1.00 98.19 279 LEU A N 1
ATOM 2228 C CA . LEU A 1 279 ? -23.553 -18.873 11.923 1.00 98.19 279 LEU A CA 1
ATOM 2229 C C . LEU A 1 279 ? -23.757 -17.536 12.653 1.00 98.19 279 LEU A C 1
ATOM 2231 O O . LEU A 1 279 ? -24.706 -17.419 13.428 1.00 98.19 279 LEU A O 1
ATOM 2235 N N . VAL A 1 280 ? -22.949 -16.514 12.342 1.00 97.75 280 VAL A N 1
ATOM 2236 C CA . VAL A 1 280 ? -23.138 -15.149 12.874 1.00 97.75 280 VAL A CA 1
ATOM 2237 C C . VAL A 1 280 ? -24.501 -14.593 12.464 1.00 97.75 280 VAL A C 1
ATOM 2239 O O . VAL A 1 280 ? -25.232 -14.075 13.304 1.00 97.75 280 VAL A O 1
ATOM 2242 N N . LYS A 1 281 ? -24.899 -14.760 11.195 1.00 97.56 281 LYS A N 1
ATOM 2243 C CA . LYS A 1 281 ? -26.230 -14.344 10.710 1.00 97.56 281 LYS A CA 1
ATOM 2244 C C . LYS A 1 281 ? -27.383 -15.081 11.395 1.00 97.56 281 LYS A C 1
ATOM 2246 O O . LYS A 1 281 ? -28.469 -14.527 11.504 1.00 97.56 281 LYS A O 1
ATOM 2251 N N . GLN A 1 282 ? -27.160 -16.311 11.857 1.00 98.25 282 GLN A N 1
ATOM 2252 C CA . GLN A 1 282 ? -28.124 -17.073 12.661 1.00 98.25 282 GLN A CA 1
ATOM 2253 C C . GLN A 1 282 ? -28.154 -16.639 14.138 1.00 98.25 282 GLN A C 1
ATOM 2255 O O . GLN A 1 282 ? -28.910 -17.217 14.914 1.00 98.25 282 GLN A O 1
ATOM 2260 N N . GLY A 1 283 ? -27.330 -15.669 14.549 1.00 97.81 283 GLY A N 1
ATOM 2261 C CA . GLY A 1 283 ? -27.222 -15.225 15.939 1.00 97.81 283 GLY A CA 1
ATOM 2262 C C . GLY A 1 283 ? -26.451 -16.190 16.843 1.00 97.81 283 GLY A C 1
ATOM 2263 O O . GLY A 1 283 ? -26.534 -16.079 18.064 1.00 97.81 283 GLY A O 1
ATOM 2264 N N . LYS A 1 284 ? -25.707 -17.152 16.280 1.00 98.12 284 LYS A N 1
ATOM 2265 C CA . LYS A 1 284 ? -24.851 -18.042 17.073 1.00 98.12 284 LYS A CA 1
ATOM 2266 C C . LYS A 1 284 ? -23.572 -17.311 17.464 1.00 98.12 284 LYS A C 1
ATOM 2268 O O . LYS A 1 284 ? -22.936 -16.669 16.631 1.00 98.12 284 LYS A O 1
ATOM 2273 N N . HIS A 1 285 ? -23.183 -17.454 18.726 1.00 97.75 285 HIS A N 1
ATOM 2274 C CA . HIS A 1 285 ? -21.934 -16.904 19.235 1.00 97.75 285 HIS A CA 1
ATOM 2275 C C . HIS A 1 285 ? -20.746 -17.718 18.698 1.00 97.75 285 HIS A C 1
ATOM 2277 O O . HIS A 1 285 ? -20.729 -18.943 18.821 1.00 97.75 285 HIS A O 1
ATOM 2283 N N . LEU A 1 286 ? -19.766 -17.041 18.099 1.00 98.19 286 LEU A N 1
ATOM 2284 C CA . LEU A 1 286 ? -18.512 -17.640 17.641 1.00 98.19 286 LEU A CA 1
ATOM 2285 C C . LEU A 1 286 ? -17.408 -17.424 18.681 1.00 98.19 286 LEU A C 1
ATOM 2287 O O . LEU A 1 286 ? -17.419 -16.435 19.409 1.00 98.19 286 LEU A O 1
ATOM 2291 N N . ASP A 1 287 ? -16.445 -18.340 18.740 1.00 98.44 287 ASP A N 1
ATOM 2292 C CA . ASP A 1 287 ? -15.234 -18.151 19.543 1.00 98.44 287 ASP A CA 1
ATOM 2293 C C . ASP A 1 287 ? -14.330 -17.054 18.940 1.00 98.44 287 ASP A C 1
ATOM 2295 O O . ASP A 1 287 ? -14.368 -16.781 17.736 1.00 98.44 287 ASP A O 1
ATOM 2299 N N . SER A 1 288 ? -13.469 -16.452 19.762 1.00 97.94 288 SER A N 1
ATOM 2300 C CA . SER A 1 288 ? -12.521 -15.402 19.367 1.00 97.94 288 SER A CA 1
ATOM 2301 C C . SER A 1 288 ? -11.649 -15.825 18.175 1.00 97.94 288 SER A C 1
ATOM 2303 O O . SER A 1 288 ? -11.479 -15.071 17.215 1.00 97.94 288 SER A O 1
ATOM 2305 N N . LEU A 1 289 ? -11.187 -17.083 18.151 1.00 97.94 289 LEU A N 1
ATOM 2306 C CA . LEU A 1 289 ? -10.403 -17.623 17.034 1.00 97.94 289 LEU A CA 1
ATOM 2307 C C . LEU A 1 289 ? -11.208 -17.735 15.731 1.00 97.94 289 LEU A C 1
ATOM 2309 O O . LEU A 1 289 ? -10.650 -17.632 14.637 1.00 97.94 289 LEU A O 1
ATOM 2313 N N . GLN A 1 290 ? -12.517 -17.965 15.823 1.00 98.19 290 GLN A N 1
ATOM 2314 C CA . GLN A 1 290 ? -13.399 -18.028 14.658 1.00 98.19 290 GLN A CA 1
ATOM 2315 C C . GLN A 1 290 ? -13.698 -16.627 14.120 1.00 98.19 290 GLN A C 1
ATOM 2317 O O . GLN A 1 290 ? -13.671 -16.441 12.905 1.00 98.19 290 GLN A O 1
ATOM 2322 N N . LEU A 1 291 ? -13.904 -15.640 14.997 1.00 97.81 291 LEU A N 1
ATOM 2323 C CA . LEU A 1 291 ? -14.034 -14.234 14.602 1.00 97.81 291 LEU A CA 1
ATOM 2324 C C . LEU A 1 291 ? -12.766 -13.744 13.891 1.00 97.81 291 LEU A C 1
ATOM 2326 O O . LEU A 1 291 ? -12.852 -13.217 12.786 1.00 97.81 291 LEU A O 1
ATOM 2330 N N . GLN A 1 292 ? -11.585 -14.068 14.424 1.00 97.88 292 GLN A N 1
ATOM 2331 C CA . GLN A 1 292 ? -10.316 -13.732 13.774 1.00 97.88 292 GLN A CA 1
ATOM 2332 C C . GLN A 1 292 ? -10.185 -14.356 12.369 1.00 97.88 292 GLN A C 1
ATOM 2334 O O . GLN A 1 292 ? -9.590 -13.761 11.470 1.00 97.88 292 GLN A O 1
ATOM 2339 N N . LYS A 1 293 ? -10.740 -15.556 12.134 1.00 98.25 293 LYS A N 1
ATOM 2340 C CA . LYS A 1 293 ? -10.789 -16.143 10.781 1.00 98.25 293 LYS A CA 1
ATOM 2341 C C . LYS A 1 293 ? -11.688 -15.339 9.842 1.00 98.25 293 LYS A C 1
ATOM 2343 O O . LYS A 1 293 ? -11.323 -15.185 8.678 1.00 98.25 293 LYS A O 1
ATOM 2348 N N . VAL A 1 294 ? -12.830 -14.853 10.330 1.00 98.12 294 VAL A N 1
ATOM 2349 C CA . VAL A 1 294 ? -13.748 -14.003 9.556 1.00 98.12 294 VAL A CA 1
ATOM 2350 C C . VAL A 1 294 ? -13.071 -12.682 9.188 1.00 98.12 294 VAL A C 1
ATOM 2352 O O . VAL A 1 294 ? -13.101 -12.297 8.022 1.00 98.12 294 VAL A O 1
ATOM 2355 N N . ASP A 1 295 ? -12.354 -12.051 10.118 1.00 97.00 295 ASP A N 1
ATOM 2356 C CA . ASP A 1 295 ? -11.655 -10.782 9.863 1.00 97.00 295 ASP A CA 1
ATOM 2357 C C . ASP A 1 295 ? -10.584 -10.904 8.766 1.00 97.00 295 ASP A C 1
ATOM 2359 O O . ASP A 1 295 ? -10.420 -10.020 7.919 1.00 97.00 295 ASP A O 1
ATOM 2363 N N . ARG A 1 296 ? -9.905 -12.056 8.695 1.00 97.88 296 ARG A N 1
ATOM 2364 C CA . ARG A 1 296 ? -8.888 -12.350 7.667 1.00 97.88 296 ARG A CA 1
ATOM 2365 C C . ARG A 1 296 ? -9.456 -12.624 6.272 1.00 97.88 296 ARG A C 1
ATOM 2367 O O . ARG A 1 296 ? -8.691 -12.884 5.339 1.00 97.88 296 ARG A O 1
ATOM 2374 N N . ARG A 1 297 ? -10.778 -12.568 6.085 1.00 97.94 297 ARG A N 1
ATOM 2375 C CA . ARG A 1 297 ? -11.423 -12.769 4.779 1.00 97.94 297 ARG A CA 1
ATOM 2376 C C . ARG A 1 297 ? -10.880 -11.821 3.715 1.00 97.94 297 ARG A C 1
ATOM 2378 O O . ARG A 1 297 ? -10.539 -12.267 2.621 1.00 97.94 297 ARG A O 1
ATOM 2385 N N . SER A 1 298 ? -10.781 -10.535 4.042 1.00 95.81 298 SER A N 1
ATOM 2386 C CA . SER A 1 298 ? -10.339 -9.494 3.107 1.00 95.81 298 SER A CA 1
ATOM 2387 C C . SER A 1 298 ? -8.893 -9.717 2.645 1.00 95.81 298 SER A C 1
ATOM 2389 O O . SER A 1 298 ? -8.598 -9.593 1.455 1.00 95.81 298 SER A O 1
ATOM 2391 N N . GLU A 1 299 ? -8.007 -10.143 3.552 1.00 97.25 299 GLU A N 1
ATOM 2392 C CA . GLU A 1 299 ? -6.624 -10.519 3.242 1.00 97.25 299 GLU A CA 1
ATOM 2393 C C . GLU A 1 299 ? -6.583 -11.666 2.227 1.00 97.25 299 GLU A C 1
ATOM 2395 O O . GLU A 1 299 ? -5.910 -11.557 1.198 1.00 97.25 299 GLU A O 1
ATOM 2400 N N . ILE A 1 300 ? -7.348 -12.736 2.484 1.00 98.00 300 ILE A N 1
ATOM 2401 C CA . ILE A 1 300 ? -7.425 -13.914 1.612 1.00 98.00 300 ILE A CA 1
ATOM 2402 C C . ILE A 1 300 ? -7.975 -13.523 0.242 1.00 98.00 300 ILE A C 1
ATOM 2404 O O . ILE A 1 300 ? -7.379 -13.873 -0.775 1.00 98.00 300 ILE A O 1
ATOM 2408 N N . GLU A 1 301 ? -9.073 -12.766 0.194 1.00 96.44 301 GLU A N 1
ATOM 2409 C CA . GLU A 1 301 ? -9.647 -12.283 -1.061 1.00 96.44 301 GLU A CA 1
ATOM 2410 C C . GLU A 1 301 ? -8.631 -11.438 -1.832 1.00 96.44 301 GLU A C 1
ATOM 2412 O O . GLU A 1 301 ? -8.483 -11.606 -3.041 1.00 96.44 301 GLU A O 1
ATOM 2417 N N . SER A 1 302 ? -7.875 -10.573 -1.154 1.00 95.94 302 SER A N 1
ATOM 2418 C CA . SER A 1 302 ? -6.875 -9.703 -1.773 1.00 95.94 302 SER A CA 1
ATOM 2419 C C . SER A 1 302 ? -5.641 -10.436 -2.318 1.00 95.94 302 SER A C 1
ATOM 2421 O O . SER A 1 302 ? -4.862 -9.806 -3.043 1.00 95.94 302 SER A O 1
ATOM 2423 N N . HIS A 1 303 ? -5.476 -11.732 -2.030 1.00 98.25 303 HIS A N 1
ATOM 2424 C CA . HIS A 1 303 ? -4.326 -12.526 -2.451 1.00 98.25 303 HIS A CA 1
ATOM 2425 C C . HIS A 1 303 ? -4.163 -12.551 -3.980 1.00 98.25 303 HIS A C 1
ATOM 2427 O O . HIS A 1 303 ? -5.139 -12.652 -4.731 1.00 98.25 303 HIS A O 1
ATOM 2433 N N . GLN A 1 304 ? -2.918 -12.477 -4.463 1.00 97.62 304 GLN A N 1
ATOM 2434 C CA . GLN A 1 304 ? -2.601 -12.337 -5.892 1.00 97.62 304 GLN A CA 1
ATOM 2435 C C . GLN A 1 304 ? -3.213 -13.457 -6.745 1.00 97.62 304 GLN A C 1
ATOM 2437 O O . GLN A 1 304 ? -3.767 -13.191 -7.812 1.00 97.62 304 GLN A O 1
ATOM 2442 N N . VAL A 1 305 ? -3.161 -14.695 -6.256 1.00 97.94 305 VAL A N 1
ATOM 2443 C CA . VAL A 1 305 ? -3.718 -15.865 -6.947 1.00 97.94 305 VAL A CA 1
ATOM 2444 C C . VAL A 1 305 ? -5.233 -15.740 -7.142 1.00 97.94 305 VAL A C 1
ATOM 2446 O O . VAL A 1 305 ? -5.723 -15.914 -8.255 1.00 97.94 305 VAL A O 1
ATOM 2449 N N . LEU A 1 306 ? -5.988 -15.336 -6.113 1.00 97.81 306 LEU A N 1
ATOM 2450 C CA . LEU A 1 306 ? -7.435 -15.129 -6.255 1.00 97.81 306 LEU A CA 1
ATOM 2451 C C . LEU A 1 306 ? -7.777 -13.915 -7.127 1.00 97.81 306 LEU A C 1
ATOM 2453 O O . LEU A 1 306 ? -8.850 -13.876 -7.731 1.00 97.81 306 LEU A O 1
ATOM 2457 N N . ARG A 1 307 ? -6.882 -12.923 -7.246 1.00 97.00 307 ARG A N 1
ATOM 2458 C CA . ARG A 1 307 ? -7.037 -11.857 -8.251 1.00 97.00 307 ARG A CA 1
ATOM 2459 C C . ARG A 1 307 ? -6.905 -12.407 -9.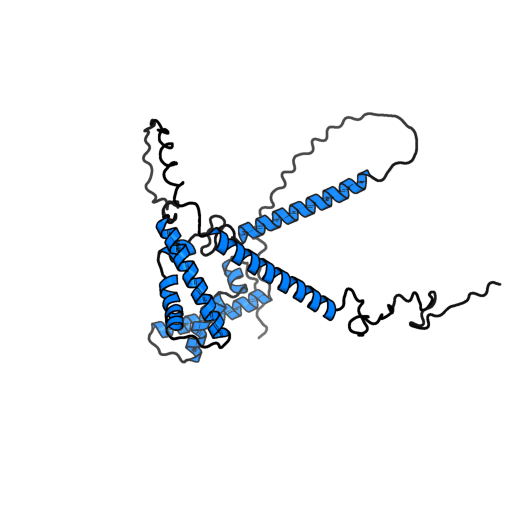668 1.00 97.00 307 ARG A C 1
ATOM 2461 O O . ARG A 1 307 ? -7.727 -12.058 -10.505 1.00 97.00 307 ARG A O 1
ATOM 2468 N N . LYS A 1 308 ? -5.928 -13.283 -9.933 1.00 95.94 308 LYS A N 1
ATOM 2469 C CA . LYS A 1 308 ? -5.788 -13.954 -11.238 1.00 95.94 308 LYS A CA 1
ATOM 2470 C C . LYS A 1 308 ? -7.028 -14.782 -11.573 1.00 95.94 308 LYS A C 1
ATOM 2472 O O . LYS A 1 308 ? -7.594 -14.618 -12.647 1.00 95.94 308 LYS A O 1
ATOM 2477 N N . VAL A 1 309 ? -7.526 -15.572 -10.621 1.00 96.81 309 VAL A N 1
ATOM 2478 C CA . VAL A 1 309 ? -8.786 -16.320 -10.785 1.00 96.81 309 VAL A CA 1
ATOM 2479 C C . VAL A 1 309 ? -9.940 -15.388 -11.188 1.00 96.81 309 VAL A C 1
ATOM 2481 O O . VAL A 1 309 ? -10.655 -15.674 -12.143 1.00 96.81 309 VAL A O 1
ATOM 2484 N N . ARG A 1 310 ? -10.097 -14.237 -10.517 1.00 95.69 310 ARG A N 1
ATOM 2485 C CA . ARG A 1 310 ? -11.149 -13.249 -10.834 1.00 95.69 310 ARG A CA 1
ATOM 2486 C C . ARG A 1 310 ? -10.980 -12.563 -12.189 1.00 95.69 310 ARG A C 1
ATOM 2488 O O . ARG A 1 310 ? -11.968 -12.125 -12.765 1.00 95.69 310 ARG A O 1
ATOM 2495 N N . LEU A 1 311 ? -9.754 -12.478 -12.697 1.00 93.25 311 LEU A N 1
ATOM 2496 C CA . LEU A 1 311 ? -9.458 -11.970 -14.038 1.00 93.25 311 LEU A CA 1
ATOM 2497 C C . LEU A 1 311 ? -9.728 -13.005 -15.144 1.00 93.25 311 LEU A C 1
ATOM 2499 O O . LEU A 1 311 ? -9.487 -12.706 -16.309 1.00 93.25 311 LEU A O 1
ATOM 2503 N N . GLY A 1 312 ? -10.227 -14.197 -14.796 1.00 94.06 312 GLY A N 1
ATOM 2504 C CA . GLY A 1 312 ? -10.595 -15.233 -15.760 1.00 94.06 312 GLY A CA 1
ATOM 2505 C C . GLY A 1 312 ? -9.428 -16.108 -16.210 1.00 94.06 312 GLY A C 1
ATOM 2506 O O . GLY A 1 312 ? -9.492 -16.676 -17.296 1.00 94.06 312 GLY A O 1
ATOM 2507 N N . TYR A 1 313 ? -8.364 -16.220 -15.405 1.00 94.88 313 TYR A N 1
ATOM 2508 C CA . TYR A 1 313 ? -7.278 -17.154 -15.707 1.00 94.88 313 TYR A CA 1
ATOM 2509 C C . TYR A 1 313 ? -7.822 -18.593 -15.747 1.00 94.88 313 TYR A C 1
ATOM 2511 O O . TYR A 1 313 ? -8.571 -19.010 -14.859 1.00 94.88 313 TYR A O 1
ATOM 2519 N N . GLN A 1 314 ? -7.436 -19.350 -16.773 1.00 95.12 314 GLN A N 1
ATOM 2520 C CA . GLN A 1 314 ? -7.789 -20.753 -16.934 1.00 95.12 314 GLN A CA 1
ATOM 2521 C C . GLN A 1 314 ? -7.167 -21.583 -15.808 1.00 95.12 314 GLN A C 1
ATOM 2523 O O . GLN A 1 314 ? -5.982 -21.452 -15.484 1.00 95.12 314 GLN A O 1
ATOM 2528 N N . ARG A 1 315 ? -7.986 -22.451 -15.212 1.00 96.12 315 ARG A N 1
ATOM 2529 C CA . ARG A 1 315 ? -7.557 -23.382 -14.168 1.00 96.12 315 ARG A CA 1
ATOM 2530 C C . ARG A 1 315 ? -7.049 -24.668 -14.790 1.00 96.12 315 ARG A C 1
ATOM 2532 O O . ARG A 1 315 ? -7.700 -25.226 -15.671 1.00 96.12 315 ARG A O 1
ATOM 2539 N N . ILE A 1 316 ? -5.926 -25.163 -14.287 1.00 95.50 316 ILE A N 1
ATOM 2540 C CA . ILE A 1 316 ? -5.395 -26.468 -14.681 1.00 95.50 316 ILE A CA 1
ATOM 2541 C C . ILE A 1 316 ? -6.080 -27.559 -13.851 1.00 95.50 316 ILE A C 1
ATOM 2543 O O . ILE A 1 316 ? -6.311 -27.412 -12.647 1.00 95.50 316 ILE A O 1
ATOM 2547 N N . ALA A 1 317 ? -6.397 -28.687 -14.484 1.00 94.00 317 ALA A N 1
ATOM 2548 C CA . ALA A 1 317 ? -6.798 -29.887 -13.767 1.00 94.00 317 ALA A CA 1
ATOM 2549 C C . ALA A 1 317 ? -5.571 -30.486 -13.063 1.00 94.00 317 ALA A C 1
ATOM 2551 O O . ALA A 1 317 ? -4.743 -31.140 -13.690 1.00 94.00 317 ALA A O 1
ATOM 2552 N N . LEU A 1 318 ? -5.436 -30.246 -11.756 1.00 90.00 318 LEU A N 1
ATOM 2553 C CA . LEU A 1 318 ? -4.414 -30.926 -10.963 1.00 90.00 318 LEU A CA 1
ATOM 2554 C C . LEU A 1 318 ? -4.747 -32.422 -10.855 1.00 90.00 318 LEU A C 1
ATOM 2556 O O . LEU A 1 318 ? -5.899 -32.742 -10.533 1.00 90.00 318 LEU A O 1
ATOM 2560 N N . PRO A 1 319 ? -3.770 -33.326 -11.059 1.00 89.06 319 PRO A N 1
ATOM 2561 C CA . PRO A 1 319 ? -3.965 -34.740 -10.773 1.00 89.06 319 PRO A CA 1
ATOM 2562 C C . PRO A 1 319 ? -4.342 -34.903 -9.296 1.00 89.06 319 PRO A C 1
ATOM 2564 O O . PRO A 1 319 ? -3.825 -34.188 -8.430 1.00 89.06 319 PRO A O 1
ATOM 2567 N N . ALA A 1 320 ? -5.285 -35.803 -9.008 1.00 83.75 320 ALA A N 1
ATOM 2568 C CA . ALA A 1 320 ? -5.664 -36.106 -7.633 1.00 83.75 320 ALA A CA 1
ATOM 2569 C C . ALA A 1 320 ? -4.402 -36.496 -6.851 1.00 83.75 320 ALA A C 1
ATOM 2571 O O . ALA A 1 320 ? -3.603 -37.301 -7.330 1.00 83.75 320 ALA A O 1
ATOM 2572 N N . ALA A 1 321 ? -4.198 -35.885 -5.680 1.00 77.94 321 ALA A N 1
ATOM 2573 C CA . ALA A 1 321 ? -3.087 -36.271 -4.822 1.00 77.94 321 ALA A CA 1
ATOM 2574 C C . ALA A 1 321 ? -3.213 -37.778 -4.526 1.00 77.94 321 ALA A C 1
ATOM 2576 O O . ALA A 1 321 ? -4.330 -38.215 -4.224 1.00 77.94 321 ALA A O 1
ATOM 2577 N N . PRO A 1 322 ? -2.127 -38.564 -4.642 1.00 69.94 322 PRO A N 1
ATOM 2578 C CA . PRO A 1 322 ? -2.154 -39.950 -4.199 1.00 69.94 322 PRO A CA 1
ATOM 2579 C C . PRO A 1 322 ? -2.578 -39.962 -2.726 1.00 69.94 322 PRO A C 1
ATOM 2581 O O . PRO A 1 322 ? -2.037 -39.190 -1.928 1.00 69.94 322 PRO A O 1
ATOM 2584 N N . GLN A 1 323 ? -3.627 -40.736 -2.433 1.00 60.53 323 GLN A N 1
ATOM 2585 C CA . GLN A 1 323 ? -4.170 -40.905 -1.085 1.00 60.53 323 GLN A CA 1
ATOM 2586 C C . GLN A 1 323 ? -3.166 -41.604 -0.176 1.00 60.53 323 GLN A C 1
ATOM 2588 O O . GLN A 1 323 ? -2.427 -42.478 -0.681 1.00 60.53 323 GLN A O 1
#

pLDDT: mean 80.19, std 20.33, range [37.34, 98.5]

Foldseek 3Di:
DDPPPFDQAPPPRDTDDHVCPDPVDDPQDQAPPPRDTDDYVVPDPVVVVVVVVVVVVVVVVVVVVVVVVVVVVPPDDDPPPPPPPPPPPPDDDDDDDDDDDDDDDDDPDPDPVVLDDDPVLVVVLVVLVVLLVLLVVLVVCVVVVHDDDPVNVVSVVCNVVSCPDPSNVSVQQPQAPVPRHGGDYVVPDPVVVVVVVVVVVVVVVVVVVVVVVVVVVVPDDDDDDDDDDDDDDDDDPPPPPPVPPPPPPPVPQAQDPVLLVLVVVLVVLLVLLVVLVVCVVVVHDDDPVSVVSVVCNVVSCPDPSVVSVVVVRHYDDDDDDDD

Secondary structure (DSSP, 8-state):
-------B-TTT--BSS-GGG-TTS---PBPTTT--BT--GGG-HHHHHHHHHHHHHHHHHHHHHHHHHHHHTSSSS-SSSSSSSSSS-----------------------GGGGS--HHHHHHHHHHHHHHHHHHHHHHHHHTTPPPPHHHHHHHHTHHHHHH-HHHHHHHT---TTT--SS--GGG-HHHHHHHHHHHHHHHHHHHHHHHHHHHHTS------------------------------STT-BPPHHHHHHHHHHHHHHHHHHHHHHHHHTTPPPPHHHHHHHHTHHHHHHSHHHHHHHTTPBPP-PPPPP-